Protein AF-A0A849TM06-F1 (afdb_monomer_lite)

Radius of gyration: 18.64 Å; chains: 1; bounding box: 44×52×52 Å

Secondary structure (DSSP, 8-state):
---HHHHHHHHHTT-SPPPP-TT-HHHHHHHHHHHHHHHHHTTT--HHHHHHHH----HHHHHHTTB------SSGGGS----TTS----EEE-S--S-HHHHHHHHHHHHSSEE--TT-SSPEEPPSEEEE-S--SSS---HHHHIIIIIHHHHHH---SS--EEEEE---TTGGGGTSHHHHHHHSGGGSGGGSSS--EETTEEE--SSS-EEEE-GGG-EEEE---TT-SS--HHHHHHH-

Structure (mmCIF, N/CA/C/O backbone):
data_AF-A0A849TM06-F1
#
_entry.id   AF-A0A849TM06-F1
#
loop_
_atom_site.group_PDB
_atom_site.id
_atom_site.type_symbol
_atom_site.label_atom_id
_atom_site.label_alt_id
_atom_site.label_comp_id
_atom_site.label_asym_id
_atom_site.label_entity_id
_atom_site.label_seq_id
_atom_site.pdbx_PDB_ins_code
_atom_site.Cartn_x
_atom_site.Cartn_y
_atom_site.Cartn_z
_atom_site.occupancy
_atom_site.B_iso_or_equiv
_atom_site.auth_seq_id
_atom_site.auth_comp_id
_atom_site.auth_asym_id
_atom_site.auth_atom_id
_atom_site.pdbx_PDB_model_num
ATOM 1 N N . MET A 1 1 ? 2.838 19.051 8.667 1.00 51.47 1 MET A N 1
ATOM 2 C CA . MET A 1 1 ? 1.970 19.601 7.599 1.00 51.47 1 MET A CA 1
ATOM 3 C C . MET A 1 1 ? 2.732 20.696 6.873 1.00 51.47 1 MET A C 1
ATOM 5 O O . MET A 1 1 ? 3.233 21.597 7.539 1.00 51.47 1 MET A O 1
ATOM 9 N N . LEU A 1 2 ? 2.883 20.590 5.550 1.00 59.44 2 LEU A N 1
ATOM 10 C CA . LEU A 1 2 ? 3.509 21.638 4.738 1.00 59.44 2 LEU A CA 1
ATOM 11 C C . LEU A 1 2 ? 2.658 22.919 4.795 1.00 59.44 2 LEU A C 1
ATOM 13 O O . LEU A 1 2 ? 1.433 22.825 4.859 1.00 59.44 2 LEU A O 1
ATOM 17 N N . ASP A 1 3 ? 3.284 24.096 4.746 1.00 66.75 3 ASP A N 1
ATOM 18 C CA . ASP A 1 3 ? 2.556 25.360 4.582 1.00 66.75 3 ASP A CA 1
ATOM 19 C C . ASP A 1 3 ? 1.790 25.315 3.242 1.00 66.75 3 ASP A C 1
ATOM 21 O O . ASP A 1 3 ? 2.430 25.147 2.194 1.00 66.75 3 ASP A O 1
ATOM 25 N N . PRO A 1 4 ? 0.449 25.456 3.229 1.00 64.88 4 PRO A N 1
ATOM 26 C CA . PRO A 1 4 ? -0.346 25.460 2.001 1.00 64.88 4 PRO A CA 1
ATOM 27 C C . PRO A 1 4 ? 0.186 26.428 0.933 1.00 64.88 4 PRO A C 1
ATOM 29 O O . PRO A 1 4 ? 0.152 26.117 -0.259 1.00 64.88 4 PRO A O 1
ATOM 32 N N . ASN A 1 5 ? 0.773 27.554 1.353 1.00 68.62 5 ASN A N 1
ATOM 33 C CA . ASN A 1 5 ? 1.357 28.541 0.445 1.00 68.62 5 ASN A CA 1
ATOM 34 C C . ASN A 1 5 ? 2.597 28.006 -0.291 1.00 68.62 5 ASN A C 1
ATOM 36 O O . ASN A 1 5 ? 2.849 28.363 -1.444 1.00 68.62 5 ASN A O 1
ATOM 40 N N . GLN A 1 6 ? 3.373 27.126 0.348 1.00 75.25 6 GLN A N 1
ATOM 41 C CA . GLN A 1 6 ? 4.573 26.530 -0.236 1.00 75.25 6 GLN A CA 1
ATOM 42 C C . GLN A 1 6 ? 4.215 25.465 -1.282 1.00 75.25 6 GLN A C 1
ATOM 44 O O . GLN A 1 6 ? 4.822 25.432 -2.355 1.00 75.25 6 GLN A O 1
ATOM 49 N N . ALA A 1 7 ? 3.207 24.630 -1.013 1.00 70.12 7 ALA A N 1
ATOM 50 C CA . ALA A 1 7 ? 2.710 23.655 -1.985 1.00 70.12 7 ALA A CA 1
ATOM 51 C C . ALA A 1 7 ? 2.134 24.355 -3.228 1.00 70.12 7 ALA A C 1
ATOM 53 O O . ALA A 1 7 ? 2.493 24.014 -4.359 1.00 70.12 7 ALA A O 1
ATOM 54 N N . GLU A 1 8 ? 1.323 25.399 -3.025 1.00 71.38 8 GLU A N 1
ATOM 55 C CA . GLU A 1 8 ? 0.768 26.206 -4.113 1.00 71.38 8 GLU A CA 1
ATOM 56 C C . GLU A 1 8 ? 1.872 26.875 -4.949 1.00 71.38 8 GLU A C 1
ATOM 58 O O . GLU A 1 8 ? 1.826 26.873 -6.183 1.00 71.38 8 GLU A O 1
ATOM 63 N N . GLN A 1 9 ? 2.915 27.401 -4.302 1.00 80.69 9 GLN A N 1
ATOM 64 C CA . GLN A 1 9 ? 4.053 27.991 -4.999 1.00 80.69 9 GLN A CA 1
ATOM 65 C C . GLN A 1 9 ? 4.797 26.958 -5.861 1.00 80.69 9 GLN A C 1
ATOM 67 O O . GLN A 1 9 ? 5.164 27.263 -6.999 1.00 80.69 9 GLN A O 1
ATOM 72 N N . LEU A 1 10 ? 5.004 25.736 -5.361 1.00 82.44 10 LEU A N 1
ATOM 73 C CA . LEU A 1 10 ? 5.667 24.659 -6.105 1.00 82.44 10 LEU A CA 1
ATOM 74 C C . LEU A 1 10 ? 4.825 24.171 -7.293 1.00 82.44 10 LEU A C 1
ATOM 76 O O . LEU A 1 10 ? 5.386 23.934 -8.369 1.00 82.44 10 LEU A O 1
ATOM 80 N N . LEU A 1 11 ? 3.497 24.102 -7.143 1.00 75.62 11 LEU A N 1
ATOM 81 C CA . LEU A 1 11 ? 2.567 23.828 -8.246 1.00 75.62 11 LEU A CA 1
ATOM 82 C C . LEU A 1 11 ? 2.646 24.914 -9.322 1.00 75.62 11 LEU A C 1
ATOM 84 O O . LEU A 1 11 ? 2.881 24.609 -10.493 1.00 75.62 11 LEU A O 1
ATOM 88 N N . ARG A 1 12 ? 2.541 26.191 -8.928 1.00 77.31 12 ARG A N 1
ATOM 89 C CA . ARG A 1 12 ? 2.630 27.340 -9.848 1.00 77.31 12 ARG A CA 1
ATOM 90 C C . ARG A 1 12 ? 3.981 27.410 -10.568 1.00 77.31 12 ARG A C 1
ATOM 92 O O . ARG A 1 12 ? 4.045 27.848 -11.714 1.00 77.31 12 ARG A O 1
ATOM 99 N N . GLN A 1 13 ? 5.054 26.956 -9.921 1.00 86.81 13 GLN A N 1
ATOM 100 C CA . GLN A 1 13 ? 6.401 26.876 -10.497 1.00 86.81 13 GLN A CA 1
ATOM 101 C C . GLN A 1 13 ? 6.648 25.616 -11.346 1.00 86.81 13 GLN A C 1
ATOM 103 O O . GLN A 1 13 ? 7.760 25.451 -11.844 1.00 86.81 13 GLN A O 1
ATOM 108 N N . ASN A 1 14 ? 5.656 24.735 -11.529 1.00 79.56 14 ASN A N 1
ATOM 109 C CA . ASN A 1 14 ? 5.794 23.449 -12.231 1.00 79.56 14 ASN A CA 1
ATOM 110 C C . ASN A 1 14 ? 6.873 22.530 -11.655 1.00 79.56 14 ASN A C 1
ATOM 112 O O . ASN A 1 14 ? 7.524 21.789 -12.390 1.00 79.56 14 ASN A O 1
ATOM 116 N N . LYS A 1 15 ? 7.074 22.584 -10.338 1.00 85.81 15 LYS A N 1
ATOM 117 C CA . LYS A 1 15 ? 8.041 21.734 -9.636 1.00 85.81 15 LYS A CA 1
ATOM 118 C C . LYS A 1 15 ? 7.435 20.424 -9.132 1.00 85.81 15 LYS A C 1
ATOM 120 O O . LYS A 1 15 ? 8.185 19.565 -8.685 1.00 85.81 15 LYS A O 1
ATOM 125 N N . LEU A 1 16 ? 6.112 20.270 -9.212 1.00 89.00 16 LEU A N 1
ATOM 126 C CA . LEU A 1 16 ? 5.400 19.042 -8.855 1.00 89.00 16 LEU A CA 1
ATOM 127 C C . LEU A 1 16 ? 4.831 18.345 -10.100 1.00 89.00 16 LEU A C 1
ATOM 129 O O . LEU A 1 16 ? 4.549 19.018 -11.101 1.00 89.00 16 LEU A O 1
ATOM 133 N N . PRO A 1 17 ? 4.648 17.012 -10.057 1.00 89.75 17 PRO A N 1
ATOM 134 C CA . PRO A 1 17 ? 4.083 16.267 -11.173 1.00 89.75 17 PRO A CA 1
ATOM 135 C C . PRO A 1 17 ? 2.693 16.767 -11.572 1.00 89.75 17 PRO A C 1
ATOM 137 O O . PRO A 1 17 ? 1.771 16.826 -10.759 1.00 89.75 17 PRO A O 1
ATOM 140 N N . ARG A 1 18 ? 2.532 17.082 -12.858 1.00 90.88 18 ARG A N 1
ATOM 141 C CA . ARG A 1 18 ? 1.221 17.318 -13.473 1.00 90.88 18 ARG A CA 1
ATOM 142 C C . ARG A 1 18 ? 0.575 15.990 -13.875 1.00 90.88 18 ARG A C 1
ATOM 144 O O . ARG A 1 18 ? 1.283 14.990 -14.042 1.00 90.88 18 ARG A O 1
ATOM 151 N N . MET A 1 19 ? -0.740 16.043 -14.094 1.00 92.44 19 MET A N 1
ATOM 152 C CA . MET A 1 19 ? -1.526 14.948 -14.671 1.00 92.44 19 MET A CA 1
ATOM 153 C C . MET A 1 19 ? -0.854 14.384 -15.921 1.00 92.44 19 MET A C 1
ATOM 155 O O . MET A 1 19 ? -0.280 15.130 -16.732 1.00 92.44 19 MET A O 1
ATOM 159 N N . VAL A 1 20 ? -0.930 13.068 -16.082 1.00 89.50 20 VAL A N 1
ATOM 160 C CA . VAL A 1 20 ? -0.347 12.397 -17.236 1.00 89.50 20 VAL A CA 1
ATOM 161 C C . VAL A 1 20 ? -1.109 12.818 -18.490 1.00 89.50 20 VAL A C 1
ATOM 163 O O . VAL A 1 20 ? -2.332 12.745 -18.588 1.00 89.50 20 VAL A O 1
ATOM 166 N N . GLN A 1 21 ? -0.374 13.283 -19.498 1.00 90.00 21 GLN A N 1
ATOM 167 C CA . GLN A 1 21 ? -0.968 13.699 -20.766 1.00 90.00 21 GLN A CA 1
ATOM 168 C C . GLN A 1 21 ? -1.223 12.484 -21.660 1.00 90.00 21 GLN A C 1
ATOM 170 O O . GLN A 1 21 ? -0.529 12.297 -22.658 1.00 90.00 21 GLN A O 1
ATOM 175 N N . TRP A 1 22 ? -2.213 11.662 -21.312 1.00 86.69 22 TRP A N 1
ATOM 176 C CA . TRP A 1 22 ? -2.530 10.409 -22.009 1.00 86.69 22 TRP A CA 1
ATOM 177 C C . TRP A 1 22 ? -2.746 10.562 -23.521 1.00 86.69 22 TRP A C 1
ATOM 179 O O . TRP A 1 22 ? -2.394 9.669 -24.278 1.00 86.69 22 TRP A O 1
ATOM 189 N N . TYR A 1 23 ? -3.229 11.718 -23.986 1.00 84.50 23 TYR A N 1
ATOM 190 C CA . TYR A 1 23 ? -3.418 12.005 -25.415 1.00 84.50 23 TYR A CA 1
ATOM 191 C C . TYR A 1 23 ? -2.197 12.631 -26.108 1.00 84.50 23 TYR A C 1
ATOM 193 O O . TYR A 1 23 ? -2.264 12.979 -27.287 1.00 84.50 23 TYR A O 1
ATOM 201 N N . ASN A 1 24 ? -1.073 12.806 -25.409 1.00 88.06 24 ASN A N 1
ATOM 202 C CA . ASN A 1 24 ? 0.153 13.317 -26.011 1.00 88.06 24 ASN A CA 1
ATOM 203 C C . ASN A 1 24 ? 0.772 12.235 -26.918 1.00 88.06 24 ASN A C 1
ATOM 205 O O . ASN A 1 24 ? 1.182 11.189 -26.408 1.00 88.06 24 ASN A O 1
ATOM 209 N N . PRO A 1 25 ? 0.935 12.479 -28.233 1.00 83.62 25 PRO A N 1
ATOM 210 C CA . PRO A 1 25 ? 1.430 11.461 -29.160 1.00 83.62 25 PRO A CA 1
ATOM 211 C C . PRO A 1 25 ? 2.805 10.902 -28.784 1.00 83.62 25 PRO A C 1
ATOM 213 O O . PRO A 1 25 ? 3.059 9.714 -28.947 1.00 83.62 25 PRO A O 1
ATOM 216 N N . ARG A 1 26 ? 3.701 11.735 -28.234 1.00 83.31 26 ARG A N 1
ATOM 217 C CA . ARG A 1 26 ? 5.036 11.280 -27.809 1.00 83.31 26 ARG A CA 1
ATOM 218 C C . ARG A 1 26 ? 4.957 10.350 -26.605 1.00 83.31 26 ARG A C 1
ATOM 220 O O . ARG A 1 26 ? 5.748 9.413 -26.511 1.00 83.31 26 ARG A O 1
ATOM 227 N N . LEU A 1 27 ? 4.029 10.624 -25.688 1.00 82.81 27 LEU A N 1
ATOM 228 C CA . LEU A 1 27 ? 3.809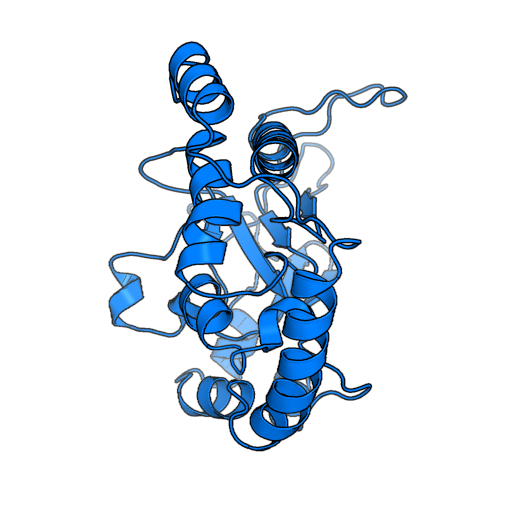 9.779 -24.525 1.00 82.81 27 LEU A CA 1
ATOM 229 C C . LEU A 1 27 ? 3.186 8.449 -24.936 1.00 82.81 27 LEU A C 1
ATOM 231 O O . LEU A 1 27 ? 3.704 7.414 -24.538 1.00 82.81 27 LEU A O 1
ATOM 235 N N . LEU A 1 28 ? 2.160 8.476 -25.789 1.00 82.19 28 LEU A N 1
ATOM 236 C CA . LEU A 1 28 ? 1.532 7.271 -26.333 1.00 82.19 28 LEU A CA 1
ATOM 237 C C . LEU A 1 28 ? 2.550 6.359 -27.016 1.00 82.19 28 LEU A C 1
ATOM 239 O O . LEU A 1 28 ? 2.603 5.172 -26.710 1.00 82.19 28 LEU A O 1
ATOM 243 N N . THR A 1 29 ? 3.416 6.911 -27.871 1.00 76.62 29 THR A N 1
ATOM 244 C CA . THR A 1 29 ? 4.482 6.128 -28.511 1.00 76.62 29 THR A CA 1
ATOM 245 C C . THR A 1 29 ? 5.434 5.524 -27.479 1.00 76.62 29 THR A C 1
ATOM 247 O O . THR A 1 29 ? 5.799 4.356 -27.590 1.00 76.62 29 THR A O 1
ATOM 250 N N . ARG A 1 30 ? 5.831 6.289 -26.453 1.00 81.06 30 ARG A N 1
ATOM 251 C CA . ARG A 1 30 ? 6.727 5.800 -25.396 1.00 81.06 30 ARG A CA 1
ATOM 252 C C . ARG A 1 30 ? 6.085 4.685 -24.571 1.00 81.06 30 ARG A C 1
ATOM 254 O O . ARG A 1 30 ? 6.736 3.669 -24.350 1.00 81.06 30 ARG A O 1
ATOM 261 N N . VAL A 1 31 ? 4.845 4.881 -24.124 1.00 78.81 31 VAL A N 1
ATOM 262 C CA . VAL A 1 31 ? 4.086 3.884 -23.360 1.00 78.81 31 VAL A CA 1
ATOM 263 C C . VAL A 1 31 ? 3.898 2.636 -24.214 1.00 78.81 31 VAL A C 1
ATOM 265 O O . VAL A 1 31 ? 4.274 1.566 -23.766 1.00 78.81 31 VAL A O 1
ATOM 268 N N . GLY A 1 32 ? 3.472 2.768 -25.474 1.00 76.50 32 GLY A N 1
ATOM 269 C CA . GLY A 1 32 ? 3.298 1.635 -26.386 1.00 76.50 32 GLY A CA 1
ATOM 270 C C . GLY A 1 32 ? 4.575 0.815 -26.604 1.00 76.50 32 GLY A C 1
ATOM 271 O O . GLY A 1 32 ? 4.542 -0.408 -26.485 1.00 76.50 32 GLY A O 1
ATOM 272 N N . ILE A 1 33 ? 5.721 1.466 -26.855 1.00 73.94 33 ILE A N 1
ATOM 273 C CA . ILE A 1 33 ? 7.019 0.772 -26.960 1.00 73.94 33 ILE A CA 1
ATOM 274 C C . ILE A 1 33 ? 7.346 0.054 -25.648 1.00 73.94 33 ILE A C 1
ATOM 276 O O . ILE A 1 33 ? 7.779 -1.098 -25.663 1.00 73.94 33 ILE A O 1
ATOM 280 N N . ARG A 1 34 ? 7.137 0.720 -24.509 1.00 72.62 34 ARG A N 1
ATOM 281 C CA . ARG A 1 34 ? 7.461 0.155 -23.203 1.00 72.62 34 ARG A CA 1
ATOM 282 C C . ARG A 1 34 ? 6.558 -1.019 -22.852 1.00 72.62 34 ARG A C 1
ATOM 284 O O . ARG A 1 34 ? 7.089 -2.024 -22.419 1.00 72.62 34 ARG A O 1
ATOM 291 N N . THR A 1 35 ? 5.256 -0.959 -23.113 1.00 71.31 35 THR A N 1
ATOM 292 C CA . THR A 1 35 ? 4.336 -2.087 -22.911 1.00 71.31 35 THR A CA 1
ATOM 293 C C . THR A 1 35 ? 4.797 -3.320 -23.691 1.00 71.31 35 THR A C 1
ATOM 295 O O . THR A 1 35 ? 4.811 -4.417 -23.139 1.00 71.31 35 THR A O 1
ATOM 298 N N . ILE A 1 36 ? 5.262 -3.149 -24.936 1.00 71.25 36 ILE A N 1
ATOM 299 C CA . ILE A 1 36 ? 5.836 -4.250 -25.727 1.00 71.25 36 ILE A CA 1
ATOM 300 C C . ILE A 1 36 ? 7.094 -4.801 -25.043 1.00 71.25 36 ILE A C 1
ATOM 302 O O . ILE A 1 36 ? 7.180 -6.003 -24.800 1.00 71.25 36 ILE A O 1
ATOM 306 N N . VAL A 1 37 ? 8.048 -3.939 -24.682 1.00 67.38 37 VAL A N 1
ATOM 307 C CA . VAL A 1 37 ? 9.295 -4.359 -24.018 1.00 67.38 37 VAL A CA 1
ATOM 308 C C . VAL A 1 37 ? 9.010 -5.050 -22.681 1.00 67.38 37 VAL A C 1
ATOM 310 O O . VAL A 1 37 ? 9.540 -6.128 -22.431 1.00 67.38 37 VAL A O 1
ATOM 313 N N . SER A 1 38 ? 8.144 -4.483 -21.846 1.00 68.50 38 SER A N 1
ATOM 314 C CA . SER A 1 38 ? 7.754 -5.029 -20.546 1.00 68.50 38 SER A CA 1
ATOM 315 C C . SER A 1 38 ? 6.998 -6.347 -20.676 1.00 68.50 38 SER A C 1
ATOM 317 O O . SER A 1 38 ? 7.198 -7.217 -19.840 1.00 68.50 38 SER A O 1
ATOM 319 N N . SER A 1 39 ? 6.192 -6.549 -21.725 1.00 66.50 39 SER A N 1
ATOM 320 C CA . SER A 1 39 ? 5.541 -7.847 -21.966 1.00 66.50 39 SER A CA 1
ATOM 321 C C . SER A 1 39 ? 6.554 -8.965 -22.235 1.00 66.50 39 SER A C 1
ATOM 323 O O . SER A 1 39 ? 6.352 -10.096 -21.802 1.00 66.50 39 SER A O 1
ATOM 325 N N . VAL A 1 40 ? 7.672 -8.638 -22.894 1.00 64.00 40 VAL A N 1
ATOM 326 C CA . VAL A 1 40 ? 8.759 -9.585 -23.167 1.00 64.00 40 VAL A CA 1
ATOM 327 C C . VAL A 1 40 ? 9.629 -9.772 -21.924 1.00 64.00 40 VAL A C 1
ATOM 329 O O . VAL A 1 40 ? 9.849 -10.897 -21.498 1.00 64.00 40 VAL A O 1
ATOM 332 N N . PHE A 1 41 ? 10.095 -8.688 -21.298 1.00 60.34 41 PHE A N 1
ATOM 333 C CA . PHE A 1 41 ? 10.963 -8.758 -20.115 1.00 60.34 41 PHE A CA 1
ATOM 334 C C . PHE A 1 41 ? 10.256 -9.307 -18.872 1.00 60.34 41 PHE A C 1
ATOM 336 O O . PHE A 1 41 ? 10.883 -10.015 -18.088 1.00 60.34 41 PHE A O 1
ATOM 343 N N . GLY A 1 42 ? 8.959 -9.040 -18.712 1.00 60.06 42 GLY A N 1
ATOM 344 C CA . GLY A 1 42 ? 8.150 -9.553 -17.608 1.00 60.06 42 GLY A CA 1
ATOM 345 C C . GLY A 1 42 ? 8.064 -11.080 -17.583 1.00 60.06 42 GLY A C 1
ATOM 346 O O . GLY A 1 42 ? 7.902 -11.645 -16.511 1.00 60.06 42 GLY A O 1
ATOM 347 N N . GLN A 1 43 ? 8.252 -11.753 -18.725 1.00 61.84 43 GLN A N 1
ATOM 348 C CA . GLN A 1 43 ? 8.340 -13.218 -18.781 1.00 61.84 43 GLN A CA 1
ATOM 349 C C . GLN A 1 43 ? 9.692 -13.766 -18.293 1.00 61.84 43 GLN A C 1
ATOM 351 O O . GLN A 1 43 ? 9.771 -14.934 -17.926 1.00 61.84 43 GLN A O 1
ATOM 356 N N . TYR A 1 44 ? 10.756 -12.953 -18.295 1.00 56.22 44 TYR A N 1
ATOM 357 C CA . TYR A 1 44 ? 12.121 -13.392 -17.974 1.00 56.22 44 TYR A CA 1
ATOM 358 C C . TYR A 1 44 ? 12.639 -12.894 -16.617 1.00 56.22 44 TYR A C 1
ATOM 360 O O . TYR A 1 44 ? 13.592 -13.467 -16.093 1.00 56.22 44 TYR A O 1
ATOM 368 N N . ALA A 1 45 ? 12.037 -11.849 -16.046 1.00 66.31 45 ALA A N 1
ATOM 369 C CA . ALA A 1 45 ? 12.443 -11.236 -14.781 1.00 66.31 45 ALA A CA 1
ATOM 370 C C . ALA A 1 45 ? 11.244 -11.090 -13.828 1.00 66.31 45 ALA A C 1
ATOM 372 O O . ALA A 1 45 ? 10.886 -9.985 -13.424 1.00 66.31 45 ALA A O 1
ATOM 373 N N . ASP A 1 46 ? 10.598 -12.214 -13.514 1.00 77.50 46 ASP A N 1
ATOM 374 C CA . ASP A 1 46 ? 9.462 -12.261 -12.593 1.00 77.50 46 ASP A CA 1
ATOM 375 C C . ASP A 1 46 ? 9.940 -12.192 -11.134 1.00 77.50 46 ASP A C 1
ATOM 377 O O . ASP A 1 46 ? 10.535 -13.138 -10.606 1.00 77.50 46 ASP A O 1
ATOM 381 N N . GLN A 1 47 ? 9.675 -11.063 -10.474 1.00 84.38 47 GLN A N 1
ATOM 382 C CA . GLN A 1 47 ? 10.050 -10.867 -9.076 1.00 84.38 47 GLN A CA 1
ATOM 383 C C . GLN A 1 47 ? 9.312 -11.804 -8.120 1.00 84.38 47 GLN A C 1
ATOM 385 O O . GLN A 1 47 ? 9.862 -12.107 -7.069 1.00 84.38 47 GLN A O 1
ATOM 390 N N . ARG A 1 48 ? 8.135 -12.344 -8.455 1.00 89.81 48 ARG A N 1
ATOM 391 C CA . ARG A 1 48 ? 7.356 -13.193 -7.531 1.00 89.81 48 ARG A CA 1
ATOM 392 C C . ARG A 1 48 ? 8.103 -14.463 -7.138 1.00 89.81 48 ARG A C 1
ATOM 394 O O . ARG A 1 48 ? 8.066 -14.864 -5.975 1.00 89.81 48 ARG A O 1
ATOM 401 N N . LEU A 1 49 ? 8.837 -15.066 -8.078 1.00 86.88 49 LEU A N 1
ATOM 402 C CA . LEU A 1 49 ? 9.687 -16.229 -7.798 1.00 86.88 49 LEU A CA 1
ATOM 403 C C . LEU A 1 49 ? 10.853 -15.866 -6.871 1.00 86.88 49 LEU A C 1
ATOM 405 O O . LEU A 1 49 ? 11.177 -16.623 -5.959 1.00 86.88 49 LEU A O 1
ATOM 409 N N . ILE A 1 50 ? 11.462 -14.695 -7.075 1.00 89.12 50 ILE A N 1
ATOM 410 C CA . ILE A 1 50 ? 12.551 -14.194 -6.228 1.00 89.12 50 ILE A CA 1
ATOM 411 C C . ILE A 1 50 ? 12.021 -13.873 -4.827 1.00 89.12 50 ILE A C 1
ATOM 413 O O . ILE A 1 50 ? 12.635 -14.266 -3.838 1.00 89.12 50 ILE A O 1
ATOM 417 N N . GLN A 1 51 ? 10.865 -13.217 -4.725 1.00 92.25 51 GLN A N 1
ATOM 418 C CA . GLN A 1 51 ? 10.186 -12.930 -3.463 1.00 92.25 51 GLN A CA 1
ATOM 419 C C . GLN A 1 51 ? 9.904 -14.220 -2.688 1.00 92.25 51 GLN A C 1
ATOM 421 O O . GLN A 1 51 ? 10.270 -14.316 -1.522 1.00 92.25 51 GLN A O 1
ATOM 426 N N . ALA A 1 52 ? 9.327 -15.231 -3.344 1.00 91.25 52 ALA A N 1
ATOM 427 C CA . ALA A 1 52 ? 9.043 -16.520 -2.721 1.00 91.25 52 ALA A CA 1
ATOM 428 C C . ALA A 1 52 ? 10.313 -17.261 -2.272 1.00 91.25 52 ALA A C 1
ATOM 430 O O . ALA A 1 52 ? 10.302 -17.897 -1.225 1.00 91.25 52 ALA A O 1
ATOM 431 N N . ALA A 1 53 ? 11.408 -17.166 -3.033 1.00 90.00 53 ALA A N 1
ATOM 432 C CA . ALA A 1 53 ? 12.673 -17.824 -2.704 1.00 90.00 53 ALA A CA 1
ATOM 433 C C . ALA A 1 53 ? 13.502 -17.094 -1.630 1.00 90.00 53 ALA A C 1
ATOM 435 O O . ALA A 1 53 ? 14.336 -17.714 -0.974 1.00 90.00 53 ALA A O 1
ATOM 436 N N . THR A 1 54 ? 13.326 -15.777 -1.485 1.00 91.31 54 THR A N 1
ATOM 437 C CA . THR A 1 54 ? 14.095 -14.943 -0.539 1.00 91.31 54 THR A CA 1
ATOM 438 C C . THR A 1 54 ? 13.365 -14.679 0.771 1.00 91.31 54 THR A C 1
ATOM 440 O O . THR A 1 54 ? 13.992 -14.247 1.735 1.00 91.31 54 THR A O 1
ATOM 443 N N . ASP A 1 55 ? 12.064 -14.946 0.822 1.00 92.50 55 ASP A N 1
ATOM 444 C CA . ASP A 1 55 ? 11.263 -14.884 2.035 1.00 92.50 55 ASP A CA 1
ATOM 445 C C . ASP A 1 55 ? 11.552 -16.110 2.927 1.00 92.50 55 ASP A C 1
ATOM 447 O O . ASP A 1 55 ? 11.241 -17.233 2.531 1.00 92.50 55 ASP A O 1
ATOM 451 N N . PRO A 1 56 ? 12.159 -15.932 4.116 1.00 89.38 56 PRO A N 1
ATOM 452 C CA . PRO A 1 56 ? 12.630 -17.043 4.940 1.00 89.38 56 PRO A CA 1
ATOM 453 C C . PRO A 1 56 ? 11.524 -17.733 5.755 1.00 89.38 56 PRO A C 1
ATOM 455 O O . PRO A 1 56 ? 11.839 -18.637 6.528 1.00 89.38 56 PRO A O 1
ATOM 458 N N . ALA A 1 57 ? 10.271 -17.280 5.665 1.00 91.44 57 ALA A N 1
ATOM 459 C CA . ALA A 1 57 ? 9.181 -17.834 6.459 1.00 91.44 57 ALA A CA 1
ATOM 460 C C . ALA A 1 57 ? 8.783 -19.247 6.024 1.00 91.44 57 ALA A C 1
ATOM 462 O O . ALA A 1 57 ? 8.686 -19.546 4.835 1.00 91.44 57 ALA A O 1
ATOM 463 N N . ASP A 1 58 ? 8.502 -20.084 7.020 1.00 93.25 58 ASP A N 1
ATOM 464 C CA . ASP A 1 58 ? 7.848 -21.374 6.834 1.00 93.25 58 ASP A CA 1
ATOM 465 C C . ASP A 1 58 ? 6.318 -21.223 6.760 1.00 93.25 58 ASP A C 1
ATOM 467 O O . ASP A 1 58 ? 5.767 -20.156 7.035 1.00 93.25 58 ASP A O 1
ATOM 471 N N . ASP A 1 59 ? 5.621 -22.303 6.404 1.00 91.38 59 ASP A N 1
ATOM 472 C CA . ASP A 1 59 ? 4.165 -22.302 6.205 1.00 91.38 59 ASP A CA 1
ATOM 473 C C . ASP A 1 59 ? 3.405 -21.785 7.433 1.00 91.38 59 ASP A C 1
ATOM 475 O O . ASP A 1 59 ? 2.438 -21.031 7.312 1.00 91.38 59 ASP A O 1
ATOM 479 N N . LYS A 1 60 ? 3.870 -22.134 8.640 1.00 93.12 60 LYS A N 1
ATOM 480 C CA . LYS A 1 60 ? 3.251 -21.663 9.881 1.00 93.12 60 LYS A CA 1
ATOM 481 C C . LYS A 1 60 ? 3.389 -20.146 10.009 1.00 93.12 60 LYS A C 1
ATOM 483 O O . LYS A 1 60 ? 2.399 -19.464 10.270 1.00 93.12 60 LYS A O 1
ATOM 488 N N . ALA A 1 61 ? 4.595 -19.622 9.803 1.00 93.75 61 ALA A N 1
ATOM 489 C CA . ALA A 1 61 ? 4.850 -18.193 9.846 1.00 93.75 61 ALA A CA 1
ATOM 490 C C . ALA A 1 61 ? 4.075 -17.439 8.754 1.00 93.75 61 ALA A C 1
ATOM 492 O O . ALA A 1 61 ? 3.612 -16.334 9.017 1.00 93.75 61 ALA A O 1
ATOM 493 N N . LEU A 1 62 ? 3.885 -18.016 7.560 1.00 93.75 62 LEU A N 1
ATOM 494 C CA . LEU A 1 62 ? 3.084 -17.400 6.493 1.00 93.75 62 LEU A CA 1
ATOM 495 C C . LEU A 1 62 ? 1.605 -17.261 6.882 1.00 93.75 62 LEU A C 1
ATOM 497 O O . LEU A 1 62 ? 1.027 -16.196 6.662 1.00 93.75 62 LEU A O 1
ATOM 501 N N . VAL A 1 63 ? 1.016 -18.292 7.496 1.00 91.75 63 VAL A N 1
ATOM 502 C CA . VAL A 1 63 ? -0.388 -18.282 7.948 1.00 91.75 63 VAL A CA 1
ATOM 503 C C . VAL A 1 63 ? -0.623 -17.277 9.080 1.00 91.75 63 VAL A C 1
ATOM 505 O O . VAL A 1 63 ? -1.684 -16.656 9.143 1.00 91.75 63 VAL A O 1
ATOM 508 N N . GLU A 1 64 ? 0.350 -17.115 9.978 1.00 94.12 64 GLU A N 1
ATOM 509 C CA . GLU A 1 64 ? 0.253 -16.221 11.142 1.00 94.12 64 GLU A CA 1
ATOM 510 C C . GLU A 1 64 ? 0.673 -14.769 10.827 1.00 94.12 64 GLU A C 1
ATOM 512 O O . GLU A 1 64 ? 0.349 -13.862 11.591 1.00 94.12 64 GLU A O 1
ATOM 517 N N . ARG A 1 65 ? 1.352 -14.521 9.695 1.00 94.06 65 ARG A N 1
ATOM 518 C CA . ARG A 1 65 ? 2.014 -13.241 9.368 1.00 94.06 65 ARG A CA 1
ATOM 519 C C . ARG A 1 65 ? 1.108 -12.011 9.440 1.00 94.06 65 ARG A C 1
ATOM 521 O O . ARG A 1 65 ? 1.556 -10.957 9.877 1.00 94.06 65 ARG A O 1
ATOM 528 N N . TYR A 1 66 ? -0.128 -12.131 8.966 1.00 96.81 66 TYR A N 1
ATOM 529 C CA . TYR A 1 66 ? -1.108 -11.039 8.927 1.00 96.81 66 TYR A CA 1
ATOM 530 C C . TYR A 1 66 ? -2.414 -11.468 9.594 1.00 96.81 66 TYR A C 1
ATOM 532 O O . TYR A 1 66 ? -3.507 -11.340 9.031 1.00 96.81 66 TYR A O 1
ATOM 540 N N . ASP A 1 67 ? -2.282 -12.045 10.788 1.00 96.88 67 ASP A N 1
ATOM 541 C CA . ASP A 1 67 ? -3.411 -12.474 11.598 1.00 96.88 67 ASP A CA 1
ATOM 542 C C . ASP A 1 67 ? -3.873 -11.376 12.557 1.00 96.88 67 ASP A C 1
ATOM 544 O O . ASP A 1 67 ? -3.338 -11.201 13.646 1.00 96.88 67 ASP A O 1
ATOM 548 N N . TYR A 1 68 ? -4.918 -10.658 12.152 1.00 96.88 68 TYR A N 1
ATOM 549 C CA . TYR A 1 68 ? -5.526 -9.566 12.909 1.00 96.88 68 TYR A CA 1
ATOM 550 C C . TYR A 1 68 ? -6.847 -9.964 13.574 1.00 96.88 68 TYR A C 1
ATOM 552 O O . TYR A 1 68 ? -7.668 -9.106 13.900 1.00 96.88 68 TYR A O 1
ATOM 560 N N . ARG A 1 69 ? -7.105 -11.265 13.762 1.00 96.12 69 ARG A N 1
ATOM 561 C CA . ARG A 1 69 ? -8.330 -11.733 14.437 1.00 96.12 69 ARG A CA 1
ATOM 562 C C . ARG A 1 69 ? -8.442 -11.252 15.875 1.00 96.12 69 ARG A C 1
ATOM 564 O O . ARG A 1 69 ? -9.559 -11.089 16.361 1.00 96.12 69 ARG A O 1
ATOM 571 N N . ASP A 1 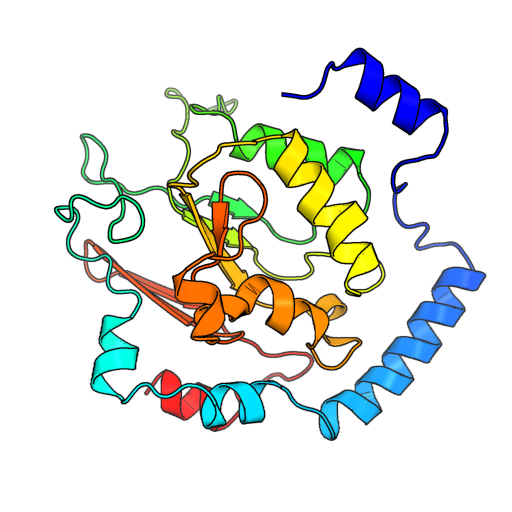70 ? -7.306 -11.114 16.550 1.00 94.69 70 ASP A N 1
ATOM 572 C CA . ASP A 1 70 ? -7.229 -10.638 17.922 1.00 94.69 70 ASP A CA 1
ATOM 573 C C . ASP A 1 70 ? -7.083 -9.105 17.928 1.00 94.69 70 ASP A C 1
ATOM 575 O O . ASP A 1 70 ? -6.069 -8.589 17.457 1.00 94.69 70 ASP A O 1
ATOM 579 N N . PRO A 1 71 ? -8.071 -8.351 18.442 1.00 92.81 71 PRO A N 1
ATOM 580 C CA . PRO A 1 71 ? -7.994 -6.898 18.520 1.00 92.81 71 PRO A CA 1
ATOM 581 C C . PRO A 1 71 ? -7.254 -6.396 19.775 1.00 92.81 71 PRO A C 1
ATOM 583 O O . PRO A 1 71 ? -7.220 -5.189 20.010 1.00 92.81 71 PRO A O 1
ATOM 586 N N . THR A 1 72 ? -6.720 -7.284 20.620 1.00 94.19 72 THR A N 1
ATOM 587 C CA . THR A 1 72 ? -6.107 -6.934 21.913 1.00 94.19 72 THR A CA 1
ATOM 588 C C . THR A 1 72 ? -4.609 -6.588 21.922 1.00 94.19 72 THR A C 1
ATOM 590 O O . THR A 1 72 ? -4.204 -5.962 22.907 1.00 94.19 72 THR A O 1
ATOM 593 N N . PRO A 1 73 ? -3.773 -6.916 20.907 1.00 96.00 73 PRO A N 1
ATOM 594 C CA . PRO A 1 73 ? -2.370 -6.506 20.894 1.00 96.00 73 PRO A CA 1
ATOM 595 C C . PRO A 1 73 ? -2.173 -5.006 21.154 1.00 96.00 73 PRO A C 1
ATOM 597 O O . PRO A 1 73 ? -2.904 -4.160 20.637 1.00 96.00 73 PRO A O 1
ATOM 600 N N . GLU A 1 74 ? -1.162 -4.655 21.954 1.00 93.19 74 GLU A N 1
ATOM 601 C CA . GLU A 1 74 ? -0.902 -3.251 22.309 1.00 93.19 74 GLU A CA 1
ATOM 602 C C . GLU A 1 74 ? -0.521 -2.413 21.080 1.00 93.19 74 GLU A C 1
ATOM 604 O O . GLU A 1 74 ? -0.946 -1.266 20.935 1.00 93.19 74 GLU A O 1
ATOM 609 N N . SER A 1 75 ? 0.255 -3.010 20.175 1.00 93.81 75 SER A N 1
ATOM 610 C CA . SER A 1 75 ? 0.720 -2.398 18.934 1.00 93.81 75 SER A CA 1
ATOM 611 C C . SER A 1 75 ? -0.428 -2.250 17.922 1.00 93.81 75 SER A C 1
ATOM 613 O O . SER A 1 75 ? -1.018 -3.255 17.524 1.00 93.81 75 SER A O 1
ATOM 615 N N . PRO A 1 76 ? -0.734 -1.029 17.435 1.00 94.00 76 PRO A N 1
ATOM 616 C CA . PRO A 1 76 ? -1.753 -0.814 16.398 1.00 94.00 76 PRO A CA 1
ATOM 617 C C . PRO A 1 76 ? -1.450 -1.505 15.058 1.00 94.00 76 PRO A C 1
ATOM 619 O O . PRO A 1 76 ? -2.356 -1.768 14.264 1.00 94.00 76 PRO A O 1
ATOM 622 N N . LEU A 1 77 ? -0.177 -1.814 14.799 1.00 95.19 77 LEU A N 1
ATOM 623 C CA . LEU A 1 77 ? 0.259 -2.514 13.589 1.00 95.19 77 LEU A CA 1
ATOM 624 C C . LEU A 1 77 ? -0.008 -4.026 13.648 1.00 95.19 77 LEU A C 1
ATOM 626 O O . LEU A 1 77 ? 0.006 -4.676 12.608 1.00 95.19 77 LEU A O 1
ATOM 630 N N . ASP A 1 78 ? -0.320 -4.560 14.831 1.00 95.25 78 ASP A N 1
ATOM 631 C CA . ASP A 1 78 ? -0.566 -5.989 15.063 1.00 95.25 78 ASP A CA 1
ATOM 632 C C . ASP A 1 78 ? -2.052 -6.298 15.309 1.00 95.25 78 ASP A C 1
ATOM 634 O O . ASP A 1 78 ? -2.411 -7.412 15.682 1.00 95.25 78 ASP A O 1
ATOM 638 N N . ARG A 1 79 ? -2.945 -5.321 15.099 1.00 95.25 79 ARG A N 1
ATOM 639 C CA . ARG A 1 79 ? -4.395 -5.486 15.271 1.00 95.25 79 ARG A CA 1
ATOM 640 C C . ARG A 1 79 ? -5.210 -4.643 14.300 1.00 95.25 79 ARG A C 1
ATOM 642 O O . ARG A 1 79 ? -4.689 -3.710 13.692 1.00 95.25 79 ARG A O 1
ATOM 649 N N . VAL A 1 80 ? -6.507 -4.936 14.227 1.00 95.56 80 VAL A N 1
ATOM 650 C CA . VAL A 1 80 ? -7.517 -4.010 13.695 1.00 95.56 80 VAL A CA 1
ATOM 651 C C . VAL A 1 80 ? -8.375 -3.445 14.826 1.00 95.56 80 VAL A C 1
ATOM 653 O O . VAL A 1 80 ? -8.783 -4.167 15.739 1.00 95.56 80 VAL A O 1
ATOM 656 N N . ALA A 1 81 ? -8.639 -2.143 14.792 1.00 93.06 81 ALA A N 1
ATOM 657 C CA . ALA A 1 81 ? -9.502 -1.466 15.745 1.00 93.06 81 ALA A CA 1
ATOM 658 C C . ALA A 1 81 ? -10.977 -1.767 15.447 1.00 93.06 81 ALA A C 1
ATOM 660 O O . ALA A 1 81 ? -11.445 -1.622 14.317 1.00 93.06 81 ALA A O 1
ATOM 661 N N . LEU A 1 82 ? -11.705 -2.161 16.492 1.00 94.00 82 LEU A N 1
ATOM 662 C CA . LEU A 1 82 ? -13.150 -2.353 16.452 1.00 94.00 82 LEU A CA 1
ATOM 663 C C . LEU A 1 82 ? -13.845 -1.138 17.064 1.00 94.00 82 LEU A C 1
ATOM 665 O O . LEU A 1 82 ? -13.412 -0.633 18.103 1.00 94.00 82 LEU A O 1
ATOM 669 N N . ASP A 1 83 ? -14.926 -0.686 16.440 1.00 91.81 83 ASP A N 1
ATOM 670 C CA . ASP A 1 83 ? -15.787 0.345 17.008 1.00 91.81 83 ASP A CA 1
ATOM 671 C C . ASP A 1 83 ? -16.744 -0.215 18.077 1.00 91.81 83 ASP A C 1
ATOM 673 O O . ASP A 1 83 ? -16.741 -1.401 18.414 1.00 91.81 83 ASP A O 1
ATOM 677 N N . GLU A 1 84 ? -17.594 0.660 18.617 1.00 91.75 84 GLU A N 1
ATOM 678 C CA . GLU A 1 84 ? -18.611 0.332 19.626 1.00 91.75 84 GLU A CA 1
ATOM 679 C C . GLU A 1 84 ? -19.600 -0.769 19.197 1.00 91.75 84 GLU A C 1
ATOM 681 O O . GLU A 1 84 ? -20.222 -1.406 20.047 1.00 91.75 84 GLU A O 1
ATOM 686 N N . THR A 1 85 ? -19.740 -1.008 17.891 1.00 92.19 85 THR A N 1
ATOM 687 C CA . THR A 1 85 ? -20.598 -2.050 17.312 1.00 92.19 85 THR A CA 1
ATOM 688 C C . THR A 1 85 ? -19.841 -3.340 16.996 1.00 92.19 85 THR A C 1
ATOM 690 O O . THR A 1 85 ? -20.462 -4.348 16.656 1.00 92.19 85 THR A O 1
ATOM 693 N N . GLY A 1 86 ? -18.512 -3.331 17.130 1.00 92.25 86 GLY A N 1
ATOM 694 C CA . GLY A 1 86 ? -17.635 -4.410 16.689 1.00 92.25 86 GLY A CA 1
ATOM 695 C C . GLY A 1 86 ? -17.256 -4.328 15.207 1.00 92.25 86 GLY A C 1
ATOM 696 O O . GLY A 1 86 ? -16.695 -5.284 14.681 1.00 92.25 86 GLY A O 1
ATOM 697 N N . ALA A 1 87 ? -17.550 -3.232 14.505 1.00 92.25 87 ALA A N 1
ATOM 698 C CA . ALA A 1 87 ? -17.131 -3.069 13.116 1.00 92.25 87 ALA A CA 1
ATOM 699 C C . ALA A 1 87 ? -15.666 -2.618 13.038 1.00 92.25 87 ALA A C 1
ATOM 701 O O . ALA A 1 87 ? -15.218 -1.807 13.846 1.00 92.25 87 ALA A O 1
ATOM 702 N N . TYR A 1 88 ? -14.933 -3.117 12.043 1.00 93.88 88 TYR A N 1
ATOM 703 C CA . TYR A 1 88 ? -13.630 -2.582 11.647 1.00 93.88 88 TYR A CA 1
ATOM 704 C C . TYR A 1 88 ? -13.751 -1.871 10.299 1.00 93.88 88 TYR A C 1
ATOM 706 O O . TYR A 1 88 ? -14.614 -2.200 9.482 1.00 93.88 88 TYR A O 1
ATOM 714 N N . TYR A 1 89 ? -12.860 -0.912 10.062 1.00 94.69 89 TYR A N 1
ATOM 715 C CA . TYR A 1 89 ? -12.851 -0.089 8.857 1.00 94.69 89 TYR A CA 1
ATOM 716 C C . TYR A 1 89 ? -11.569 -0.342 8.077 1.00 94.69 89 TYR A C 1
ATOM 718 O O . TYR A 1 89 ? -10.498 -0.509 8.658 1.00 94.69 89 TYR A O 1
ATOM 726 N N . ILE A 1 90 ? -11.695 -0.378 6.756 1.00 96.44 90 ILE A N 1
ATOM 727 C CA . ILE A 1 90 ? -10.579 -0.507 5.825 1.00 96.44 90 ILE A CA 1
ATOM 728 C C . ILE A 1 90 ? -10.737 0.598 4.800 1.00 96.44 90 ILE A C 1
ATOM 730 O O . ILE A 1 90 ? -11.780 0.701 4.152 1.00 96.44 90 ILE A O 1
ATOM 734 N N . ASP A 1 91 ? -9.688 1.391 4.641 1.00 97.69 91 ASP A N 1
ATOM 735 C CA . AS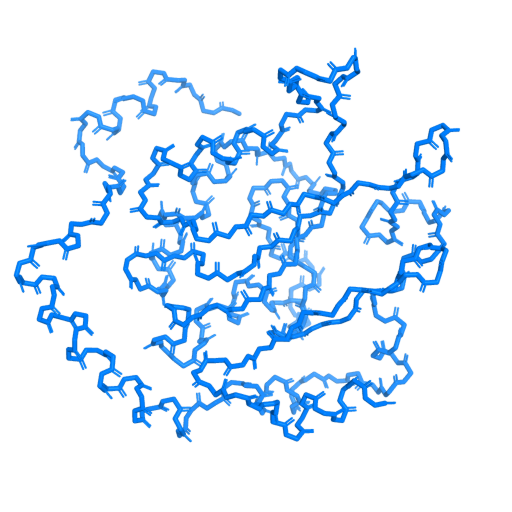P A 1 91 ? -9.606 2.346 3.556 1.00 97.69 91 ASP A CA 1
ATOM 736 C C . ASP A 1 91 ? -9.119 1.630 2.298 1.00 97.69 91 ASP A C 1
ATOM 738 O O . ASP A 1 91 ? -8.193 0.817 2.339 1.00 97.69 91 ASP A O 1
ATOM 742 N N . TYR A 1 92 ? -9.734 1.945 1.162 1.00 97.69 92 TYR A N 1
ATOM 743 C CA . TYR A 1 92 ? -9.372 1.370 -0.126 1.00 97.69 92 TYR A CA 1
ATOM 744 C C . TYR A 1 92 ? -9.244 2.463 -1.179 1.00 97.69 92 TYR A C 1
ATOM 746 O O . TYR A 1 92 ? -10.157 3.271 -1.359 1.00 97.69 92 TYR A O 1
ATOM 754 N N . ILE A 1 93 ? -8.135 2.451 -1.915 1.00 97.62 93 ILE A N 1
ATOM 755 C CA . ILE A 1 93 ? -7.931 3.294 -3.097 1.00 97.62 93 ILE A CA 1
ATOM 756 C C . ILE A 1 93 ? -7.286 2.486 -4.216 1.00 97.62 93 ILE A C 1
ATOM 758 O O . ILE A 1 93 ? -6.592 1.513 -3.956 1.00 97.62 93 ILE A O 1
ATOM 762 N N . ALA A 1 94 ? -7.454 2.914 -5.457 1.00 96.62 94 ALA A N 1
ATOM 763 C CA . ALA A 1 94 ? -6.749 2.374 -6.615 1.00 96.62 94 ALA A CA 1
ATOM 764 C C . ALA A 1 94 ? -6.505 3.510 -7.614 1.00 96.62 94 ALA A C 1
ATOM 766 O O . ALA A 1 94 ? -7.057 4.602 -7.437 1.00 96.62 94 ALA A O 1
ATOM 767 N N . ASP A 1 95 ? -5.685 3.256 -8.633 1.00 95.31 95 ASP A N 1
ATOM 768 C CA . ASP A 1 95 ? -5.489 4.174 -9.760 1.00 95.31 95 ASP A CA 1
ATOM 769 C C . ASP A 1 95 ? -5.035 5.575 -9.321 1.00 95.31 95 ASP A C 1
ATOM 771 O O . ASP A 1 95 ? -5.623 6.608 -9.658 1.00 95.31 95 ASP A O 1
ATOM 775 N N . THR A 1 96 ? -3.967 5.608 -8.526 1.00 94.25 96 THR A N 1
ATOM 776 C CA . THR A 1 96 ? -3.396 6.846 -7.992 1.00 94.25 96 THR A CA 1
ATOM 777 C C . THR A 1 96 ? -2.073 7.192 -8.679 1.00 94.25 96 THR A C 1
ATOM 779 O O . THR A 1 96 ? -1.595 6.496 -9.569 1.00 94.25 96 THR A O 1
ATOM 782 N N . GLY A 1 97 ? -1.471 8.327 -8.330 1.00 93.94 97 GLY A N 1
ATOM 783 C CA . GLY A 1 97 ? -0.188 8.723 -8.907 1.00 93.94 97 GLY A CA 1
ATOM 784 C C . GLY A 1 97 ? -0.260 9.261 -10.341 1.00 93.94 97 GLY A C 1
ATOM 785 O O . GLY A 1 97 ? 0.780 9.377 -10.986 1.00 93.94 97 GLY A O 1
ATOM 786 N N . ASP A 1 98 ? -1.437 9.641 -10.852 1.00 93.94 98 ASP A N 1
ATOM 787 C CA . ASP A 1 98 ? -1.558 10.319 -12.158 1.00 93.94 98 ASP A CA 1
ATOM 788 C C . ASP A 1 98 ? -1.044 11.767 -12.131 1.00 93.94 98 ASP A C 1
ATOM 790 O O . ASP A 1 98 ? -0.436 12.252 -13.086 1.00 93.94 98 ASP A O 1
ATOM 794 N N . GLY A 1 99 ? -1.181 12.452 -11.001 1.00 92.69 99 GLY A N 1
ATOM 795 C CA . GLY A 1 99 ? -0.672 13.803 -10.801 1.00 92.69 99 GLY A CA 1
ATOM 796 C C . GLY A 1 99 ? -0.641 14.163 -9.324 1.00 92.69 99 GLY A C 1
ATOM 797 O O . GLY A 1 99 ? -1.268 13.504 -8.502 1.00 92.69 99 GLY A O 1
ATOM 798 N N . PHE A 1 100 ? 0.097 15.216 -8.974 1.00 93.44 100 PHE A N 1
ATOM 799 C CA . PHE A 1 100 ? 0.256 15.603 -7.574 1.00 93.44 100 PHE A CA 1
ATOM 800 C C . PHE A 1 100 ? -1.085 15.953 -6.907 1.00 93.44 100 PHE A C 1
ATOM 802 O O . PHE A 1 100 ? -1.364 15.470 -5.817 1.00 93.44 100 PHE A O 1
ATOM 809 N N . GLU A 1 101 ? -1.915 16.778 -7.553 1.00 92.50 101 GLU A N 1
ATOM 810 C CA . GLU A 1 101 ? -3.140 17.326 -6.946 1.00 92.50 101 GLU A CA 1
ATOM 811 C C . GLU A 1 101 ? -4.187 16.249 -6.637 1.00 92.50 101 GLU A C 1
ATOM 813 O O . GLU A 1 101 ? -4.764 16.249 -5.549 1.00 92.50 101 GLU A O 1
ATOM 818 N N . SER A 1 102 ? -4.417 15.313 -7.564 1.00 94.44 102 SER A N 1
ATOM 819 C CA . SER A 1 102 ? -5.357 14.205 -7.371 1.00 94.44 102 SER A CA 1
ATOM 820 C C . SER A 1 102 ? -4.867 13.243 -6.291 1.00 94.44 102 SER A C 1
ATOM 822 O O . SER A 1 102 ? -5.617 12.975 -5.351 1.00 94.44 102 SER A O 1
ATOM 824 N N . THR A 1 103 ? -3.601 12.807 -6.355 1.00 96.44 103 THR A N 1
ATOM 825 C CA . THR A 1 103 ? -3.009 11.937 -5.327 1.00 96.44 103 THR A CA 1
ATOM 826 C C . THR A 1 103 ? -3.049 12.600 -3.951 1.00 96.44 103 THR A C 1
ATOM 828 O O . THR A 1 103 ? -3.464 11.974 -2.976 1.00 96.44 103 THR A O 1
ATOM 831 N N . TYR A 1 104 ? -2.640 13.870 -3.855 1.00 95.56 104 TYR A N 1
ATOM 832 C CA . TYR A 1 104 ? -2.623 14.605 -2.591 1.00 95.56 104 TYR A CA 1
ATOM 833 C C . TYR A 1 104 ? -4.028 14.737 -2.008 1.00 95.56 104 TYR A C 1
ATOM 835 O O . TYR A 1 104 ? -4.215 14.525 -0.816 1.00 95.56 104 TYR A O 1
ATOM 843 N N . THR A 1 105 ? -5.024 15.030 -2.846 1.00 94.88 105 THR A N 1
ATOM 844 C CA . THR A 1 105 ? -6.417 15.160 -2.406 1.00 94.88 105 THR A CA 1
ATOM 845 C C . THR A 1 105 ? -6.927 13.848 -1.815 1.00 94.88 105 THR A C 1
ATOM 847 O O . THR A 1 105 ? -7.485 13.855 -0.720 1.00 94.88 105 THR A O 1
ATOM 850 N N . THR A 1 106 ? -6.695 12.710 -2.480 1.00 95.94 106 THR A N 1
ATOM 851 C CA . THR A 1 106 ? -7.084 11.402 -1.929 1.00 95.94 106 THR A CA 1
ATOM 852 C C . THR A 1 106 ? -6.320 11.074 -0.649 1.00 95.94 106 THR A C 1
ATOM 854 O O . THR A 1 106 ? -6.932 10.660 0.330 1.00 95.94 106 THR A O 1
ATOM 857 N N . ALA A 1 107 ? -5.009 11.333 -0.609 1.00 96.62 107 ALA A N 1
ATOM 858 C CA . ALA A 1 107 ? -4.192 11.096 0.578 1.00 96.62 107 ALA A CA 1
ATOM 859 C C . ALA A 1 107 ? -4.640 11.957 1.770 1.00 96.62 107 ALA A C 1
ATOM 861 O O . ALA A 1 107 ? -4.665 11.483 2.900 1.00 96.62 107 ALA A O 1
ATOM 862 N N . TYR A 1 108 ? -5.043 13.205 1.523 1.00 95.50 108 TYR A N 1
ATOM 863 C CA . TYR A 1 108 ? -5.557 14.114 2.546 1.00 95.50 108 TYR A CA 1
ATOM 864 C C . TYR A 1 108 ? -6.889 13.633 3.134 1.00 95.50 108 TYR A C 1
ATOM 866 O O . TYR A 1 108 ? -7.087 13.677 4.348 1.00 95.50 108 TYR A O 1
ATOM 874 N N . LEU A 1 109 ? -7.795 13.126 2.292 1.00 95.62 109 LEU A N 1
ATOM 875 C CA . LEU A 1 109 ? -9.054 12.548 2.766 1.00 95.62 109 LEU A CA 1
ATOM 876 C C . LEU A 1 109 ? -8.803 11.306 3.632 1.00 95.62 109 LEU A C 1
ATOM 878 O O . LEU A 1 109 ? -9.370 11.217 4.715 1.00 95.62 109 LEU A O 1
ATOM 882 N N . LEU A 1 110 ? -7.898 10.419 3.205 1.00 96.19 110 LEU A N 1
ATOM 883 C CA . LEU A 1 110 ? -7.476 9.239 3.975 1.00 96.19 110 LEU A CA 1
ATOM 884 C C . LEU A 1 110 ? -6.793 9.601 5.303 1.00 96.19 110 LEU A C 1
ATOM 886 O O . LEU A 1 110 ? -6.909 8.890 6.299 1.00 96.19 110 LEU A O 1
ATOM 890 N N . ALA A 1 111 ? -6.056 10.711 5.335 1.00 95.00 111 ALA A N 1
ATOM 891 C CA . ALA A 1 111 ? -5.370 11.184 6.532 1.00 95.00 111 ALA A CA 1
ATOM 892 C C . ALA A 1 111 ? -6.333 11.686 7.619 1.00 95.00 111 ALA A C 1
ATOM 894 O O . ALA A 1 111 ? -5.983 11.694 8.798 1.00 95.00 111 ALA A O 1
ATOM 895 N N . THR A 1 112 ? -7.532 12.126 7.230 1.00 94.19 112 THR A N 1
ATOM 896 C CA . THR A 1 112 ? -8.480 12.782 8.135 1.00 94.19 112 THR A CA 1
ATOM 897 C C . THR A 1 112 ? -9.056 11.779 9.134 1.00 94.19 112 THR A C 1
ATOM 899 O O . THR A 1 112 ? -9.545 10.732 8.733 1.00 94.19 112 THR A O 1
ATOM 902 N N . ASP A 1 113 ? -9.067 12.115 10.429 1.00 93.62 113 ASP A N 1
ATOM 903 C CA . ASP A 1 113 ? -9.557 11.219 11.497 1.00 93.62 113 ASP A CA 1
ATOM 904 C C . ASP A 1 113 ? -11.026 10.802 11.333 1.00 93.62 113 ASP A C 1
ATOM 906 O O . ASP A 1 113 ? -11.434 9.732 11.786 1.00 93.62 113 ASP A O 1
ATOM 910 N N . GLN A 1 114 ? -11.832 11.669 10.714 1.00 94.50 114 GLN A N 1
ATOM 911 C CA . GLN A 1 114 ? -13.239 11.430 10.423 1.00 94.50 114 GLN A CA 1
ATOM 912 C C . GLN A 1 114 ? -13.650 12.056 9.088 1.00 94.50 114 GLN A C 1
ATOM 914 O O . GLN A 1 114 ? -13.553 13.272 8.901 1.00 94.50 114 GLN A O 1
ATOM 919 N N . LEU A 1 115 ? -14.196 11.245 8.185 1.00 94.31 115 LEU A N 1
ATOM 920 C CA . LEU A 1 115 ? -14.681 11.676 6.882 1.00 94.31 115 LEU A CA 1
ATOM 921 C C . LEU A 1 115 ? -16.205 11.846 6.893 1.00 94.31 115 LEU A C 1
ATOM 923 O O . LEU A 1 115 ? -16.969 10.900 7.088 1.00 94.31 115 LEU A O 1
ATOM 927 N N . LYS A 1 116 ? -16.673 13.072 6.645 1.00 94.44 116 LYS A N 1
ATOM 928 C CA . LYS A 1 116 ? -18.104 13.360 6.470 1.00 94.44 116 LYS A CA 1
ATOM 929 C C . LYS A 1 116 ? -18.514 13.074 5.031 1.00 94.44 116 LYS A C 1
ATOM 931 O O . LYS A 1 116 ? -18.108 13.795 4.123 1.00 94.44 116 LYS A O 1
ATOM 936 N N . VAL A 1 117 ? -19.357 12.065 4.838 1.00 92.81 117 VAL A N 1
ATOM 937 C CA . VAL A 1 117 ? -19.881 11.692 3.520 1.00 92.81 117 VAL A CA 1
ATOM 938 C C . VAL A 1 117 ? -21.343 12.136 3.407 1.00 92.81 117 VAL A C 1
ATOM 940 O O . VAL A 1 117 ? -22.147 11.785 4.273 1.00 92.81 117 VAL A O 1
ATOM 943 N N . PRO A 1 118 ? -21.723 12.902 2.365 1.00 94.19 118 PRO A N 1
ATOM 944 C CA . PRO A 1 118 ? -23.119 13.262 2.138 1.00 94.19 118 PRO A CA 1
ATOM 945 C C . PRO A 1 118 ? -24.017 12.021 2.058 1.00 94.19 118 PRO A C 1
ATOM 947 O O . PRO A 1 118 ? -23.748 11.107 1.283 1.00 94.19 118 PRO A O 1
ATOM 950 N N . GLY A 1 119 ? -25.094 12.008 2.843 1.00 94.56 119 GLY A N 1
ATOM 951 C CA . GLY A 1 119 ? -26.036 10.885 2.905 1.00 94.56 119 GLY A CA 1
ATOM 952 C C . GLY A 1 119 ? -25.761 9.867 4.016 1.00 94.56 119 GLY A C 1
ATOM 953 O O . GLY A 1 119 ? -26.574 8.964 4.186 1.00 94.56 119 GLY A O 1
ATOM 954 N N . LEU A 1 120 ? -24.678 10.017 4.788 1.00 93.12 120 LEU A N 1
ATOM 955 C CA . LEU A 1 120 ? -24.460 9.262 6.025 1.00 93.12 120 LEU A CA 1
ATOM 956 C C . LEU A 1 120 ? -24.761 10.129 7.254 1.00 93.12 120 LEU A C 1
ATOM 958 O O . LEU A 1 120 ? -24.352 11.289 7.321 1.00 93.12 120 LEU A O 1
ATOM 962 N N . ASP A 1 121 ? -25.442 9.544 8.242 1.00 92.75 121 ASP A N 1
ATOM 963 C CA . ASP A 1 121 ? -25.817 10.237 9.484 1.00 92.75 121 ASP A CA 1
ATOM 964 C C . ASP A 1 121 ? -24.620 10.460 10.423 1.00 92.75 121 ASP A C 1
ATOM 966 O O . ASP A 1 121 ? -24.560 11.453 11.149 1.00 92.75 121 ASP A O 1
ATOM 970 N N . LYS A 1 122 ? -23.655 9.533 10.408 1.00 91.94 122 LYS A N 1
ATOM 971 C CA . LYS A 1 122 ? -22.409 9.601 11.181 1.00 91.94 122 LYS A CA 1
ATOM 972 C C . LYS A 1 122 ? -21.212 9.733 10.229 1.00 91.94 122 LYS A C 1
ATOM 974 O O . LYS A 1 122 ? -21.236 9.136 9.151 1.00 91.94 122 LYS A O 1
ATOM 979 N N . PRO A 1 123 ? -20.164 10.489 10.603 1.00 94.06 123 PRO A N 1
ATOM 980 C CA . PRO A 1 123 ? -18.915 10.476 9.853 1.00 94.06 123 PRO A CA 1
ATOM 981 C C . PRO A 1 123 ? -18.266 9.089 9.916 1.00 94.06 123 PRO A C 1
ATOM 983 O O . PRO A 1 123 ? -18.385 8.391 10.924 1.00 94.06 123 PRO A O 1
ATOM 986 N N . LEU A 1 124 ? -17.560 8.716 8.853 1.00 93.69 124 LEU A N 1
ATOM 987 C CA . LEU A 1 124 ? -16.752 7.501 8.823 1.00 93.69 124 LEU A CA 1
ATOM 988 C C . LEU A 1 124 ? -15.441 7.753 9.577 1.00 93.69 124 LEU A C 1
ATOM 990 O O . LEU A 1 124 ? -14.826 8.795 9.341 1.00 93.69 124 LEU A O 1
ATOM 994 N N . PRO A 1 125 ? -15.006 6.863 10.481 1.00 94.31 125 PRO A N 1
ATOM 995 C CA . PRO A 1 125 ? -13.699 6.988 11.112 1.00 94.31 125 PRO A CA 1
ATOM 996 C C . PRO A 1 125 ? -12.584 6.700 10.101 1.00 94.31 125 PRO A C 1
ATOM 998 O O . PRO A 1 125 ? -12.793 5.972 9.130 1.00 94.31 125 PRO A O 1
ATOM 1001 N N . ALA A 1 126 ? -11.392 7.234 10.354 1.00 93.50 126 ALA A N 1
ATOM 1002 C CA . ALA A 1 126 ? -10.190 6.790 9.663 1.00 93.50 126 ALA A CA 1
ATOM 1003 C C . ALA A 1 126 ? -9.959 5.294 9.901 1.00 93.50 126 ALA A C 1
ATOM 1005 O O . ALA A 1 126 ? -10.019 4.828 11.044 1.00 93.50 126 ALA A O 1
ATOM 1006 N N . ALA A 1 127 ? -9.645 4.555 8.839 1.00 94.88 127 ALA A N 1
ATOM 1007 C CA . ALA A 1 127 ? -9.216 3.177 8.985 1.00 94.88 127 ALA A CA 1
ATOM 1008 C C . ALA A 1 127 ? -7.774 3.109 9.505 1.00 94.88 127 ALA A C 1
ATOM 1010 O O . ALA A 1 127 ? -6.920 3.944 9.194 1.00 94.88 127 ALA A O 1
ATOM 1011 N N . ASP A 1 128 ? -7.471 2.055 10.258 1.00 94.38 128 ASP A N 1
ATOM 1012 C CA . ASP A 1 128 ? -6.098 1.728 10.652 1.00 94.38 128 ASP A CA 1
ATOM 1013 C C . ASP A 1 128 ? -5.360 0.885 9.598 1.00 94.38 128 ASP A C 1
ATOM 1015 O O . ASP A 1 128 ? -4.188 0.544 9.779 1.00 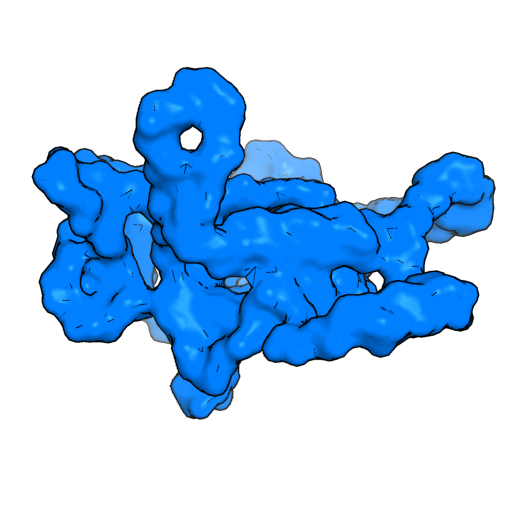94.38 128 ASP A O 1
ATOM 1019 N N . THR A 1 129 ? -6.054 0.542 8.511 1.00 97.56 129 THR A N 1
ATOM 1020 C CA . THR A 1 129 ? -5.582 -0.298 7.415 1.00 97.56 129 THR A CA 1
ATOM 1021 C C . THR A 1 129 ? -5.983 0.337 6.091 1.00 97.56 129 THR A C 1
ATOM 1023 O O . THR A 1 129 ? -7.169 0.508 5.813 1.00 97.56 129 THR A O 1
ATOM 1026 N N . LEU A 1 130 ? -4.987 0.654 5.267 1.00 98.31 130 LEU A N 1
ATOM 1027 C CA . LEU A 1 130 ? -5.142 1.119 3.895 1.00 98.31 130 LEU A CA 1
ATOM 1028 C C . LEU A 1 130 ? -4.762 -0.001 2.925 1.00 98.31 130 LEU A C 1
ATOM 1030 O O . LEU A 1 130 ? -3.677 -0.575 3.029 1.00 98.31 130 LEU A O 1
ATOM 1034 N N . ILE A 1 131 ? -5.630 -0.268 1.953 1.00 98.62 131 ILE A N 1
ATOM 1035 C CA . ILE A 1 131 ? -5.373 -1.175 0.835 1.00 98.62 131 ILE A CA 1
ATOM 1036 C C . ILE A 1 131 ? -5.305 -0.367 -0.468 1.00 98.62 131 ILE A C 1
ATOM 1038 O O . ILE A 1 131 ? -6.254 0.322 -0.840 1.00 98.62 131 ILE A O 1
ATOM 1042 N N . MET A 1 132 ? -4.182 -0.470 -1.181 1.00 98.50 132 MET A N 1
ATOM 1043 C CA . MET A 1 132 ? -3.998 0.082 -2.523 1.00 98.50 132 MET A CA 1
ATOM 1044 C C . MET A 1 132 ? -4.224 -1.001 -3.589 1.00 98.50 132 MET A C 1
ATOM 1046 O O . MET A 1 132 ? -3.434 -1.930 -3.738 1.00 98.50 132 MET A O 1
ATOM 1050 N N . GLY A 1 133 ? -5.297 -0.867 -4.356 1.00 97.00 133 GLY A N 1
ATOM 1051 C CA . GLY A 1 133 ? -5.858 -1.868 -5.263 1.00 97.00 133 GLY A CA 1
ATOM 1052 C C . GLY A 1 133 ? -5.239 -2.000 -6.655 1.00 97.00 133 GLY A C 1
ATOM 1053 O O . GLY A 1 133 ? -5.919 -2.490 -7.550 1.00 97.00 133 GLY A O 1
ATOM 1054 N N . GLY A 1 134 ? -4.001 -1.559 -6.858 1.00 93.81 134 GLY A N 1
ATOM 1055 C CA . GLY A 1 134 ? -3.339 -1.541 -8.167 1.00 93.81 134 GLY A CA 1
ATOM 1056 C C . GLY A 1 134 ? -3.114 -0.143 -8.736 1.00 93.81 134 GLY A C 1
ATOM 1057 O O . GLY A 1 134 ? -3.763 0.825 -8.329 1.00 93.81 134 GLY A O 1
ATOM 1058 N N . ASP A 1 135 ? -2.158 -0.070 -9.663 1.00 94.38 135 ASP A N 1
ATOM 1059 C CA . ASP A 1 135 ? -1.772 1.107 -10.438 1.00 94.38 135 ASP A CA 1
ATOM 1060 C C . ASP A 1 135 ? -1.554 2.335 -9.551 1.00 94.38 135 ASP A C 1
ATOM 1062 O O . ASP A 1 135 ? -2.261 3.344 -9.614 1.00 94.38 135 ASP A O 1
ATOM 1066 N N . GLN A 1 136 ? -0.546 2.244 -8.678 1.00 95.12 136 GLN A N 1
ATOM 1067 C CA . GLN A 1 136 ? -0.247 3.328 -7.739 1.00 95.12 136 GLN A CA 1
ATOM 1068 C C . GLN A 1 136 ? 0.595 4.452 -8.356 1.00 95.12 136 GLN A C 1
ATOM 1070 O O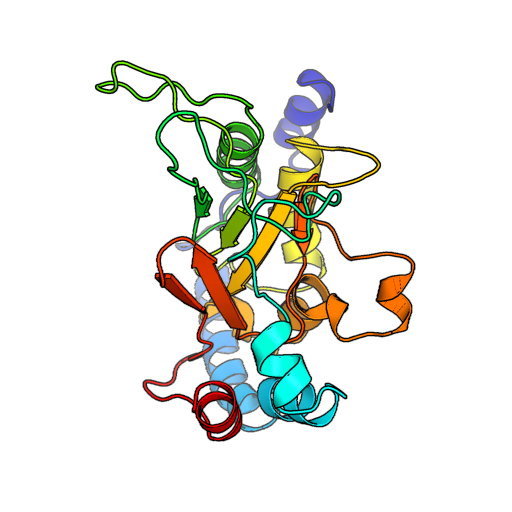 . GLN A 1 136 ? 0.868 5.460 -7.694 1.00 95.12 136 GLN A O 1
ATOM 1075 N N . CYS A 1 137 ? 1.068 4.287 -9.594 1.00 93.75 137 CYS A N 1
ATOM 1076 C CA . CYS A 1 137 ? 1.907 5.283 -10.239 1.00 93.75 137 CYS A CA 1
ATOM 1077 C C . CYS A 1 137 ? 1.789 5.294 -11.764 1.00 93.75 137 CYS A C 1
ATOM 1079 O O . CYS A 1 137 ? 2.087 4.315 -12.451 1.00 93.75 137 CYS A O 1
ATOM 1081 N N . TYR A 1 138 ? 1.477 6.472 -12.303 1.00 93.06 138 TYR A N 1
ATOM 1082 C CA . TYR A 1 138 ? 1.341 6.703 -13.732 1.00 93.06 138 TYR A CA 1
ATOM 1083 C C . TYR A 1 138 ? 2.360 7.728 -14.257 1.00 93.06 138 TYR A C 1
ATOM 1085 O O . TYR A 1 138 ? 2.765 8.642 -13.544 1.00 93.06 138 TYR A O 1
ATOM 1093 N N . PRO A 1 139 ? 2.777 7.629 -15.534 1.00 88.75 139 PRO A N 1
ATOM 1094 C CA . PRO A 1 139 ? 2.392 6.594 -16.498 1.00 88.75 139 PRO A CA 1
ATOM 1095 C C . PRO A 1 139 ? 3.132 5.265 -16.278 1.00 88.75 139 PRO A C 1
ATOM 1097 O O . PRO A 1 139 ? 2.844 4.285 -16.963 1.00 88.75 139 PRO A O 1
ATOM 1100 N N . GLN A 1 140 ? 4.131 5.249 -15.396 1.00 82.62 140 GLN A N 1
ATOM 1101 C CA . GLN A 1 140 ? 5.009 4.109 -15.169 1.00 82.62 140 GLN A CA 1
ATOM 1102 C C . GLN A 1 140 ? 5.564 4.131 -13.742 1.00 82.62 140 GLN A C 1
ATOM 1104 O O . GLN A 1 140 ? 6.032 5.170 -13.271 1.00 82.62 140 GLN A O 1
ATOM 1109 N N . ALA A 1 141 ? 5.619 2.964 -13.112 1.00 86.25 141 ALA A N 1
ATOM 1110 C CA . ALA A 1 141 ? 6.235 2.786 -11.808 1.00 86.25 141 ALA A CA 1
ATOM 1111 C C . ALA A 1 141 ? 7.763 2.721 -11.916 1.00 86.25 141 ALA A C 1
ATOM 1113 O O . ALA A 1 141 ? 8.362 1.690 -12.206 1.00 86.25 141 ALA A O 1
ATOM 1114 N N . THR A 1 142 ? 8.424 3.855 -11.705 1.00 90.31 142 THR A N 1
ATOM 1115 C CA . THR A 1 142 ? 9.863 3.880 -11.393 1.00 90.31 142 THR A CA 1
ATOM 1116 C C . THR A 1 142 ? 10.045 4.428 -9.987 1.00 90.31 142 THR A C 1
ATOM 1118 O O . THR A 1 142 ? 9.153 5.103 -9.480 1.00 90.31 142 THR A O 1
ATOM 1121 N N . ARG A 1 143 ? 11.211 4.213 -9.365 1.00 91.69 143 ARG A N 1
ATOM 1122 C CA . ARG A 1 143 ? 11.499 4.765 -8.027 1.00 91.69 143 ARG A CA 1
ATOM 1123 C C . ARG A 1 143 ? 11.255 6.279 -7.942 1.00 91.69 143 ARG A C 1
ATOM 1125 O O . ARG A 1 143 ? 10.642 6.741 -6.986 1.00 91.69 143 ARG A O 1
ATOM 1132 N N . GLU A 1 144 ? 11.682 7.041 -8.950 1.00 92.38 144 GLU A N 1
ATOM 1133 C CA . GLU A 1 144 ? 11.491 8.501 -8.983 1.00 92.38 144 GLU A CA 1
ATOM 1134 C C . GLU A 1 144 ? 10.028 8.906 -9.204 1.00 92.38 144 GLU A C 1
ATOM 1136 O O . GLU A 1 144 ? 9.545 9.876 -8.612 1.00 92.38 144 GLU A O 1
ATOM 1141 N N . GLU A 1 145 ? 9.297 8.153 -10.026 1.00 93.69 145 GLU A N 1
ATOM 1142 C CA . GLU A 1 145 ? 7.874 8.408 -10.268 1.00 93.69 145 GLU A CA 1
ATOM 1143 C C . GLU A 1 145 ? 7.051 8.064 -9.018 1.00 93.69 145 GLU A C 1
ATOM 1145 O O . GLU A 1 145 ? 6.285 8.910 -8.567 1.00 93.69 145 GLU A O 1
ATOM 1150 N N . TYR A 1 146 ? 7.289 6.924 -8.353 1.00 95.94 146 TYR A N 1
ATOM 1151 C CA . TYR A 1 146 ? 6.675 6.637 -7.050 1.00 95.94 146 TYR A CA 1
ATOM 1152 C C . TYR A 1 146 ? 6.995 7.725 -6.035 1.00 95.94 146 TYR A C 1
ATOM 1154 O O . TYR A 1 146 ? 6.095 8.235 -5.369 1.00 95.94 146 TYR A O 1
ATOM 1162 N N . LYS A 1 147 ? 8.267 8.123 -5.930 1.00 95.06 147 LYS A N 1
ATOM 1163 C CA . LYS A 1 147 ? 8.680 9.156 -4.984 1.00 95.06 147 LYS A CA 1
ATOM 1164 C C . LYS A 1 147 ? 7.915 10.455 -5.209 1.00 95.06 147 LYS A C 1
ATOM 1166 O O . LYS A 1 147 ? 7.390 11.027 -4.259 1.00 95.06 147 LYS A O 1
ATOM 1171 N N . SER A 1 148 ? 7.865 10.938 -6.445 1.00 93.75 148 SER A N 1
ATOM 1172 C CA . SER A 1 148 ? 7.285 12.247 -6.757 1.00 93.75 148 SER A CA 1
ATOM 1173 C C . SER A 1 148 ? 5.756 12.239 -6.841 1.00 93.75 148 SER A C 1
ATOM 1175 O O . SER A 1 148 ? 5.136 13.242 -6.487 1.00 93.75 148 SER A O 1
ATOM 1177 N N . ARG A 1 149 ? 5.142 11.134 -7.282 1.00 95.25 149 ARG A N 1
ATOM 1178 C CA . ARG A 1 149 ? 3.702 11.043 -7.588 1.00 95.25 149 ARG A CA 1
ATOM 1179 C C . ARG A 1 149 ? 2.872 10.309 -6.550 1.00 95.25 149 ARG A C 1
ATOM 1181 O O . ARG A 1 149 ? 1.661 10.499 -6.556 1.00 95.25 149 ARG A O 1
ATOM 1188 N N . LEU A 1 150 ? 3.496 9.510 -5.686 1.00 96.81 150 LEU A N 1
ATOM 1189 C CA . LEU A 1 150 ? 2.825 8.773 -4.616 1.00 96.81 150 LEU A CA 1
ATOM 1190 C C . LEU A 1 150 ? 3.383 9.160 -3.244 1.00 96.81 150 LEU A C 1
ATOM 1192 O O . LEU A 1 150 ? 2.675 9.764 -2.444 1.00 96.81 150 LEU A O 1
ATOM 1196 N N . VAL A 1 151 ? 4.665 8.882 -2.992 1.00 96.56 151 VAL A N 1
ATOM 1197 C CA . VAL A 1 151 ? 5.274 9.052 -1.664 1.00 96.56 151 VAL A CA 1
ATOM 1198 C C . VAL A 1 151 ? 5.226 10.509 -1.218 1.00 96.56 151 VAL A C 1
ATOM 1200 O O . VAL A 1 151 ? 4.753 10.794 -0.128 1.00 96.56 151 VAL A O 1
ATOM 1203 N N . THR A 1 152 ? 5.652 11.447 -2.068 1.00 94.62 152 THR A N 1
ATOM 1204 C CA . THR A 1 152 ? 5.670 12.877 -1.717 1.00 94.62 152 THR A CA 1
ATOM 1205 C C . THR A 1 152 ? 4.264 13.409 -1.399 1.00 94.62 152 THR A C 1
ATOM 1207 O O . THR A 1 152 ? 4.105 13.984 -0.323 1.00 94.62 152 THR A O 1
ATOM 1210 N N . PRO A 1 153 ? 3.228 13.207 -2.245 1.00 95.31 153 PRO A N 1
ATOM 1211 C CA . PRO A 1 153 ? 1.858 13.585 -1.894 1.00 95.31 153 PRO A CA 1
ATOM 1212 C C . PRO A 1 153 ? 1.359 12.988 -0.573 1.00 95.31 153 PRO A C 1
ATOM 1214 O O . PRO A 1 153 ? 0.800 13.721 0.240 1.00 95.31 153 PRO A O 1
ATOM 1217 N N . PHE A 1 154 ? 1.586 11.692 -0.335 1.00 96.81 154 PHE A N 1
ATOM 1218 C CA . PHE A 1 154 ? 1.143 11.024 0.893 1.00 96.81 154 PHE A CA 1
ATOM 1219 C C . PHE A 1 154 ? 1.867 11.550 2.133 1.00 96.81 154 PHE A C 1
ATOM 1221 O O . PHE A 1 154 ? 1.217 11.893 3.117 1.00 96.81 154 PHE A O 1
ATOM 1228 N N . SER A 1 155 ? 3.191 11.701 2.063 1.00 94.88 155 SER A N 1
ATOM 1229 C CA . SER A 1 155 ? 3.985 12.308 3.133 1.00 94.88 155 SER A CA 1
ATOM 1230 C C . SER A 1 155 ? 3.564 13.744 3.421 1.00 94.88 155 SER A C 1
ATOM 1232 O O . SER A 1 155 ? 3.607 14.177 4.561 1.00 94.88 155 SER A O 1
ATOM 1234 N N . TRP A 1 156 ? 3.129 14.512 2.424 1.00 92.75 156 TRP A N 1
ATOM 1235 C CA . TRP A 1 156 ? 2.659 15.876 2.674 1.00 92.75 156 TRP A CA 1
ATOM 1236 C C . TRP A 1 156 ? 1.267 15.920 3.298 1.00 92.75 156 TRP A C 1
ATOM 1238 O O . TRP A 1 156 ? 0.978 16.837 4.071 1.00 92.75 156 TRP A O 1
ATOM 1248 N N . ALA A 1 157 ? 0.407 14.970 2.935 1.00 94.19 157 ALA A N 1
ATOM 124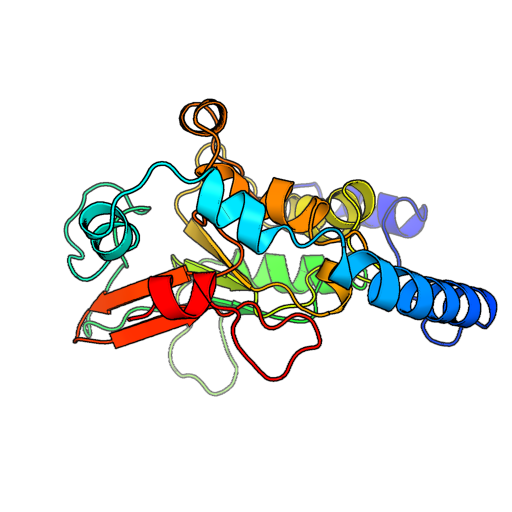9 C CA . ALA A 1 157 ? -0.937 14.853 3.479 1.00 94.19 157 ALA A CA 1
ATOM 1250 C C . ALA A 1 157 ? -0.911 14.406 4.946 1.00 94.19 157 ALA A C 1
ATOM 1252 O O . ALA A 1 157 ? -1.634 14.969 5.768 1.00 94.19 157 ALA A O 1
ATOM 1253 N N . TYR A 1 158 ? -0.049 13.442 5.278 1.00 94.50 158 TYR A N 1
ATOM 1254 C CA . TYR A 1 158 ? 0.049 12.868 6.613 1.00 94.50 158 TYR A CA 1
ATOM 1255 C C . TYR A 1 158 ? 1.493 12.479 6.927 1.00 94.50 158 TYR A C 1
ATOM 1257 O O . TYR A 1 158 ? 1.998 11.489 6.404 1.00 94.50 158 TYR A O 1
ATOM 1265 N N . ASP A 1 159 ? 2.145 13.266 7.782 1.00 91.75 159 ASP A N 1
ATOM 1266 C CA . ASP A 1 159 ? 3.525 13.045 8.219 1.00 91.75 159 ASP A CA 1
ATOM 1267 C C . ASP A 1 159 ? 3.554 12.847 9.731 1.00 91.75 159 ASP A C 1
ATOM 1269 O O . ASP A 1 159 ? 3.109 13.724 10.481 1.00 91.75 159 ASP A O 1
ATOM 1273 N N . VAL A 1 160 ? 4.059 11.700 10.170 1.00 92.69 160 VAL A N 1
ATOM 1274 C CA . VAL A 1 160 ? 4.204 11.343 11.582 1.00 92.69 160 VAL A CA 1
ATOM 1275 C C . VAL A 1 160 ? 5.524 10.612 11.778 1.00 92.69 160 VAL A C 1
ATOM 1277 O O . VAL A 1 160 ? 5.946 9.839 10.923 1.00 92.69 160 VAL A O 1
ATOM 1280 N N . GLU A 1 161 ? 6.167 10.836 12.923 1.00 89.94 161 GLU A N 1
ATOM 1281 C CA . GLU A 1 161 ? 7.450 10.199 13.249 1.00 89.94 161 GLU A CA 1
ATOM 1282 C C . GLU A 1 161 ? 7.320 8.675 13.372 1.00 89.94 161 GLU A C 1
ATOM 1284 O O . GLU A 1 161 ? 8.209 7.938 12.953 1.00 89.94 161 GLU A O 1
ATOM 1289 N N . LYS A 1 162 ? 6.191 8.205 13.919 1.00 91.50 162 LYS A N 1
ATOM 1290 C CA . LYS A 1 162 ? 5.895 6.785 14.099 1.00 91.50 162 LYS A CA 1
ATOM 1291 C C . LYS A 1 162 ? 4.530 6.442 13.491 1.00 91.50 162 LYS A C 1
ATOM 1293 O O . LYS A 1 162 ? 3.507 6.688 14.127 1.00 91.50 162 LYS A O 1
ATOM 1298 N N . PRO A 1 163 ? 4.501 5.903 12.264 1.00 94.12 163 PRO A N 1
ATOM 1299 C CA . PRO A 1 163 ? 3.279 5.420 11.632 1.00 94.12 163 PRO A CA 1
ATOM 1300 C C . PRO A 1 163 ? 2.614 4.298 12.437 1.00 94.12 163 PRO A C 1
ATOM 1302 O O . PRO A 1 163 ? 3.252 3.311 12.794 1.00 94.12 163 PRO A O 1
ATOM 1305 N N . GLU A 1 164 ? 1.315 4.438 12.692 1.00 94.81 164 GLU A N 1
ATOM 1306 C CA . GLU A 1 164 ? 0.492 3.423 13.373 1.00 94.81 164 GLU A CA 1
ATOM 1307 C C . GLU A 1 164 ? -0.591 2.833 12.457 1.00 94.81 164 GLU A C 1
ATOM 1309 O O . GLU A 1 164 ? -1.290 1.895 12.837 1.00 94.81 164 GLU A O 1
ATOM 1314 N N . ARG A 1 165 ? -0.726 3.361 11.232 1.00 96.44 165 ARG A N 1
ATOM 1315 C CA . ARG A 1 165 ? -1.645 2.841 10.216 1.00 96.44 165 ARG A CA 1
ATOM 1316 C C . ARG A 1 165 ? -0.900 1.900 9.275 1.00 96.44 165 ARG A C 1
ATOM 1318 O O . ARG A 1 165 ? 0.240 2.157 8.891 1.00 96.44 165 ARG A O 1
ATOM 1325 N N . LYS A 1 166 ? -1.546 0.807 8.888 1.00 97.50 166 LYS A N 1
ATOM 1326 C CA . LYS A 1 166 ? -0.994 -0.233 8.015 1.00 97.50 166 LYS A CA 1
ATOM 1327 C C . LYS A 1 166 ? -1.268 0.102 6.554 1.00 97.50 166 LYS A C 1
ATOM 1329 O O . LYS A 1 166 ? -2.330 0.634 6.236 1.00 97.50 166 LYS A O 1
ATOM 1334 N N . LEU A 1 167 ? -0.339 -0.251 5.672 1.00 98.19 167 LEU A N 1
ATOM 1335 C CA . LEU A 1 167 ? -0.517 -0.198 4.225 1.00 98.19 167 LEU A CA 1
ATOM 1336 C C . LEU A 1 167 ? -0.224 -1.562 3.612 1.00 98.19 167 LEU A C 1
ATOM 1338 O O . LEU A 1 167 ? 0.860 -2.126 3.789 1.00 98.19 167 LEU A O 1
ATOM 1342 N N . PHE A 1 168 ? -1.196 -2.030 2.839 1.00 98.50 168 PHE A N 1
ATOM 1343 C CA . PHE A 1 168 ? -1.072 -3.135 1.905 1.00 98.50 168 PHE A CA 1
ATOM 1344 C C . PHE A 1 168 ? -1.396 -2.643 0.495 1.00 98.50 168 PHE A C 1
ATOM 1346 O O . PHE A 1 168 ? -2.175 -1.714 0.303 1.00 98.50 168 PHE A O 1
ATOM 1353 N N . ALA A 1 169 ? -0.793 -3.261 -0.504 1.00 98.19 169 ALA A N 1
ATOM 1354 C CA . ALA A 1 169 ? -0.937 -2.926 -1.903 1.00 98.19 169 ALA A CA 1
ATOM 1355 C C . ALA A 1 169 ? -0.872 -4.199 -2.749 1.00 98.19 169 ALA A C 1
ATOM 1357 O O . ALA A 1 169 ? -0.114 -5.125 -2.452 1.00 98.19 169 ALA A O 1
ATOM 1358 N N . ILE A 1 170 ? -1.642 -4.229 -3.827 1.00 97.38 170 ILE A N 1
ATOM 1359 C CA . ILE A 1 170 ? -1.433 -5.165 -4.933 1.00 97.38 170 ILE A CA 1
ATOM 1360 C C . ILE A 1 170 ? -0.914 -4.376 -6.135 1.00 97.38 170 ILE A C 1
ATOM 1362 O O . ILE A 1 170 ? -1.326 -3.227 -6.309 1.00 97.38 170 ILE A O 1
ATOM 1366 N N . PRO A 1 171 ? -0.013 -4.929 -6.954 1.00 95.38 171 PRO A N 1
ATOM 1367 C CA . PRO A 1 171 ? 0.426 -4.246 -8.160 1.00 95.38 171 PRO A CA 1
ATOM 1368 C C . PRO A 1 171 ? -0.642 -4.331 -9.253 1.00 95.38 171 PRO A C 1
ATOM 1370 O O . PRO A 1 171 ? -1.257 -5.377 -9.470 1.00 95.38 171 PRO A O 1
ATOM 1373 N N . GLY A 1 172 ? -0.831 -3.229 -9.970 1.00 92.00 172 GLY A N 1
ATOM 1374 C CA . GLY A 1 172 ? -1.542 -3.200 -11.240 1.00 92.00 172 GLY A CA 1
ATOM 1375 C C . GLY A 1 172 ? -0.575 -3.333 -12.417 1.00 92.00 172 GLY A C 1
ATOM 1376 O O . GLY A 1 172 ? 0.637 -3.524 -12.264 1.00 92.00 172 GLY A O 1
ATOM 1377 N N . ASN A 1 173 ? -1.095 -3.256 -13.639 1.00 87.88 173 ASN A N 1
ATOM 1378 C CA . ASN A 1 173 ? -0.267 -3.445 -14.823 1.00 87.88 173 ASN A CA 1
ATOM 1379 C C . ASN A 1 173 ? 0.778 -2.335 -15.040 1.00 87.88 173 ASN A C 1
ATOM 1381 O O . ASN A 1 173 ? 1.813 -2.595 -15.661 1.00 87.88 173 ASN A O 1
ATOM 1385 N N . HIS A 1 174 ? 0.541 -1.116 -14.550 1.00 89.06 174 HIS A N 1
ATOM 1386 C CA . HIS A 1 174 ? 1.505 -0.012 -14.625 1.00 89.06 174 HIS A CA 1
ATOM 1387 C C . HIS A 1 174 ? 2.679 -0.181 -13.656 1.00 89.06 174 HIS A C 1
ATOM 1389 O O . HIS A 1 174 ? 3.772 0.341 -13.922 1.00 89.06 174 HIS A O 1
ATOM 1395 N N . ASP A 1 175 ? 2.485 -0.964 -12.592 1.00 91.44 175 ASP A N 1
ATOM 1396 C CA . ASP A 1 175 ? 3.513 -1.283 -11.599 1.00 91.44 175 ASP A CA 1
ATOM 1397 C C . ASP A 1 175 ? 4.518 -2.327 -12.113 1.00 91.44 175 ASP A C 1
ATOM 1399 O O . ASP A 1 175 ? 5.670 -2.385 -11.685 1.00 91.44 175 ASP A O 1
ATOM 1403 N N . TRP A 1 176 ? 4.116 -3.105 -13.118 1.00 87.75 176 TRP A N 1
ATOM 1404 C CA . TRP A 1 176 ? 4.902 -4.198 -13.687 1.00 87.75 176 TRP A CA 1
ATOM 1405 C C . TRP A 1 176 ? 5.875 -3.796 -14.803 1.00 87.75 176 TRP A C 1
ATOM 1407 O O . TRP A 1 176 ? 6.642 -4.630 -15.294 1.00 87.75 176 TRP A O 1
ATOM 1417 N N . TYR A 1 177 ? 5.890 -2.529 -15.227 1.00 82.19 177 TYR A N 1
ATOM 1418 C CA . TYR A 1 177 ? 6.684 -2.096 -16.384 1.00 82.19 177 TYR A CA 1
ATOM 1419 C C . TYR A 1 177 ? 8.205 -2.160 -16.208 1.00 82.19 177 TYR A C 1
ATOM 1421 O O . TYR A 1 177 ? 8.928 -2.056 -17.205 1.00 82.19 177 TYR A O 1
ATOM 1429 N N . ASP A 1 178 ? 8.712 -2.311 -14.990 1.00 83.81 178 ASP A N 1
ATOM 1430 C CA . ASP A 1 178 ? 10.128 -2.555 -14.709 1.00 83.81 178 ASP A CA 1
ATOM 1431 C C . ASP A 1 178 ? 10.403 -3.973 -14.179 1.00 83.81 178 ASP A C 1
ATOM 1433 O O . ASP A 1 178 ? 11.481 -4.220 -13.642 1.00 83.81 178 ASP A O 1
ATOM 1437 N N . GLY A 1 179 ? 9.449 -4.898 -14.339 1.00 85.44 179 GLY A N 1
ATOM 1438 C CA . GLY A 1 179 ? 9.512 -6.231 -13.743 1.00 85.44 179 GLY A CA 1
ATOM 1439 C C . GLY A 1 179 ? 9.189 -6.232 -12.249 1.00 85.44 179 GLY A C 1
ATOM 1440 O O . GLY A 1 179 ? 9.728 -7.067 -11.540 1.00 85.44 179 GLY A O 1
ATOM 1441 N N . LEU A 1 180 ? 8.357 -5.294 -11.770 1.00 90.62 180 LEU A N 1
ATOM 1442 C CA . LEU A 1 180 ? 7.919 -5.151 -10.371 1.00 90.62 180 LEU A CA 1
ATOM 1443 C C . LEU A 1 180 ? 9.019 -4.691 -9.396 1.00 90.62 180 LEU A C 1
ATOM 1445 O O . LEU A 1 180 ? 8.825 -4.673 -8.183 1.00 90.62 180 LEU A O 1
ATOM 1449 N N . ASN A 1 181 ? 10.182 -4.277 -9.897 1.00 90.69 181 ASN A N 1
ATOM 1450 C CA . ASN A 1 181 ? 11.330 -3.928 -9.061 1.00 90.69 181 ASN A CA 1
ATOM 1451 C C . ASN A 1 181 ? 11.050 -2.716 -8.162 1.00 90.69 181 ASN A C 1
ATOM 1453 O O . ASN A 1 181 ? 11.369 -2.734 -6.970 1.00 90.69 181 ASN A O 1
ATOM 1457 N N . ALA A 1 182 ? 10.482 -1.644 -8.722 1.00 92.69 182 ALA A N 1
ATOM 1458 C CA . ALA A 1 182 ? 10.171 -0.443 -7.957 1.00 92.69 182 ALA A CA 1
ATOM 1459 C C . ALA A 1 182 ? 9.063 -0.690 -6.922 1.00 92.69 182 ALA A C 1
ATOM 1461 O O . ALA A 1 182 ? 9.181 -0.197 -5.801 1.00 92.69 182 ALA A O 1
ATOM 1462 N N . PHE A 1 183 ? 8.045 -1.479 -7.280 1.00 95.06 183 PHE A N 1
ATOM 1463 C CA . PHE A 1 183 ? 6.970 -1.878 -6.371 1.00 95.06 183 PHE A CA 1
ATOM 1464 C C . PHE A 1 183 ? 7.515 -2.722 -5.212 1.00 95.06 183 PHE A C 1
ATOM 1466 O O . PHE A 1 183 ? 7.288 -2.390 -4.051 1.00 95.06 183 PHE A O 1
ATOM 1473 N N . ASP A 1 184 ? 8.289 -3.770 -5.515 1.00 94.50 184 ASP A N 1
ATOM 1474 C CA . ASP A 1 184 ? 8.891 -4.661 -4.518 1.00 94.50 184 ASP A CA 1
ATOM 1475 C C . ASP A 1 184 ? 9.735 -3.881 -3.504 1.00 94.50 184 ASP A C 1
ATOM 1477 O O . ASP A 1 184 ? 9.586 -4.036 -2.296 1.00 94.50 184 ASP A O 1
ATOM 1481 N N . SER A 1 185 ? 10.553 -2.956 -4.001 1.00 92.81 185 SER A N 1
ATOM 1482 C CA . SER A 1 185 ? 11.439 -2.148 -3.161 1.00 92.81 185 SER A CA 1
ATOM 1483 C C . SER A 1 185 ? 10.711 -1.180 -2.230 1.00 92.81 185 SER A C 1
ATOM 1485 O O . SER A 1 185 ? 11.304 -0.738 -1.250 1.00 92.81 185 SER A O 1
ATOM 1487 N N . LEU A 1 186 ? 9.489 -0.770 -2.579 1.00 95.38 186 LEU A N 1
ATOM 1488 C CA . LEU A 1 186 ? 8.715 0.206 -1.816 1.00 95.38 186 LEU A CA 1
ATOM 1489 C C . LEU A 1 186 ? 7.738 -0.490 -0.867 1.00 95.38 186 LEU A C 1
ATOM 1491 O O . LEU A 1 186 ? 7.734 -0.217 0.327 1.00 95.38 186 LEU A O 1
ATOM 1495 N N . PHE A 1 187 ? 6.920 -1.396 -1.396 1.00 96.94 187 PHE A N 1
ATOM 1496 C CA . PHE A 1 187 ? 5.841 -2.018 -0.639 1.00 96.94 187 PHE A CA 1
ATOM 1497 C C . PHE A 1 187 ? 6.277 -3.314 0.039 1.00 96.94 187 PHE A C 1
ATOM 1499 O O . PHE A 1 187 ? 5.815 -3.597 1.138 1.00 96.94 187 PHE A O 1
ATOM 1506 N N . CYS A 1 188 ? 7.183 -4.086 -0.572 1.00 96.12 188 CYS A N 1
ATOM 1507 C CA . CYS A 1 188 ? 7.553 -5.426 -0.099 1.00 96.12 188 CYS A CA 1
ATOM 1508 C C . CYS A 1 188 ? 8.811 -5.446 0.789 1.00 96.12 188 CYS A C 1
ATOM 1510 O O . CYS A 1 188 ? 9.365 -6.512 1.070 1.00 96.12 188 CYS A O 1
ATOM 1512 N N . ALA A 1 189 ? 9.270 -4.272 1.232 1.00 93.31 189 ALA A N 1
ATOM 1513 C CA . ALA A 1 189 ? 10.513 -4.106 1.979 1.00 93.31 189 ALA A CA 1
ATOM 1514 C C . ALA A 1 189 ? 10.513 -4.813 3.343 1.00 93.31 189 ALA A C 1
ATOM 1516 O O . ALA A 1 189 ? 11.585 -5.094 3.865 1.00 93.31 189 ALA A O 1
ATOM 1517 N N . ALA A 1 190 ? 9.348 -5.175 3.898 1.00 91.94 190 ALA A N 1
ATOM 1518 C CA . ALA A 1 190 ? 9.281 -5.947 5.142 1.00 91.94 190 ALA A CA 1
ATOM 1519 C C . ALA A 1 190 ? 9.956 -7.331 5.028 1.00 91.94 190 ALA A C 1
ATOM 1521 O O . ALA A 1 190 ? 10.315 -7.923 6.038 1.00 91.94 190 ALA A O 1
ATOM 1522 N N . ARG A 1 191 ? 10.194 -7.825 3.801 1.00 91.69 191 ARG A N 1
ATOM 1523 C CA . ARG A 1 191 ? 10.993 -9.033 3.544 1.00 91.69 191 ARG A CA 1
ATOM 1524 C C . ARG A 1 191 ? 12.480 -8.863 3.874 1.00 91.69 191 ARG A C 1
ATOM 1526 O O . ARG A 1 191 ? 13.153 -9.855 4.153 1.00 91.69 191 ARG A O 1
ATOM 1533 N N . ASP A 1 192 ? 13.016 -7.645 3.798 1.00 84.94 192 ASP A N 1
ATOM 1534 C CA . ASP A 1 192 ? 14.425 -7.380 4.085 1.00 84.94 192 ASP A CA 1
ATOM 1535 C C . ASP A 1 192 ? 14.645 -7.236 5.597 1.00 84.94 192 ASP A C 1
ATOM 1537 O O . ASP A 1 192 ? 14.078 -6.362 6.250 1.00 84.94 192 ASP A O 1
ATOM 1541 N N . ARG A 1 193 ? 15.543 -8.055 6.155 1.00 74.12 193 ARG A N 1
ATOM 1542 C CA . ARG A 1 193 ? 15.934 -7.991 7.574 1.00 74.12 193 ARG A CA 1
ATOM 1543 C C . ARG A 1 193 ? 16.498 -6.627 7.963 1.00 74.12 193 ARG A C 1
ATOM 1545 O O . ARG A 1 193 ? 16.375 -6.213 9.110 1.00 74.12 193 ARG A O 1
ATOM 1552 N N . LEU A 1 194 ? 17.127 -5.916 7.024 1.00 73.88 194 LEU A N 1
ATOM 1553 C CA . LEU A 1 194 ? 17.635 -4.566 7.276 1.00 73.88 194 LEU A CA 1
ATOM 1554 C C . LEU A 1 194 ? 16.503 -3.549 7.480 1.00 73.88 194 LEU A C 1
ATOM 1556 O O . LEU A 1 194 ? 16.717 -2.520 8.122 1.00 73.88 194 LEU A O 1
ATOM 1560 N N . SER A 1 195 ? 15.303 -3.841 6.975 1.00 75.00 195 SER A N 1
ATOM 1561 C CA . SER A 1 195 ? 14.116 -3.003 7.134 1.00 75.00 195 SER A CA 1
ATOM 1562 C C . SER A 1 195 ? 13.387 -3.216 8.464 1.00 75.00 195 SER A C 1
ATOM 1564 O O . SER A 1 195 ? 12.551 -2.386 8.801 1.00 75.00 195 SER A O 1
ATOM 1566 N N . GLU A 1 196 ? 13.733 -4.227 9.275 1.00 73.69 196 GLU A N 1
ATOM 1567 C CA . GLU A 1 196 ? 13.165 -4.390 10.629 1.00 73.69 196 GLU A CA 1
ATOM 1568 C C . GLU A 1 196 ? 13.471 -3.180 11.527 1.00 73.69 196 GLU A C 1
ATOM 1570 O O . GLU A 1 196 ? 12.629 -2.737 12.306 1.00 73.69 196 GLU A O 1
ATOM 1575 N N . ALA A 1 197 ? 14.672 -2.606 11.391 1.00 75.00 197 ALA A N 1
ATOM 1576 C CA . ALA A 1 197 ? 15.092 -1.434 12.158 1.00 75.00 197 ALA A CA 1
ATOM 1577 C C . ALA A 1 197 ? 14.515 -0.115 11.616 1.00 75.00 197 ALA A C 1
ATOM 1579 O O . ALA A 1 197 ? 14.494 0.884 12.335 1.00 75.00 197 ALA A O 1
ATOM 1580 N N . ASN A 1 198 ? 14.093 -0.093 10.349 1.00 81.31 198 ASN A N 1
ATOM 1581 C CA . ASN A 1 198 ? 13.523 1.087 9.707 1.00 81.31 198 ASN A CA 1
ATOM 1582 C C . ASN A 1 198 ? 12.479 0.674 8.652 1.00 81.31 198 ASN A C 1
ATOM 1584 O O . ASN A 1 198 ? 12.808 0.592 7.460 1.00 81.31 198 ASN A O 1
ATOM 1588 N N . PRO A 1 199 ? 11.242 0.370 9.085 1.00 89.00 199 PRO A N 1
ATOM 1589 C CA . PRO A 1 199 ? 10.181 -0.066 8.190 1.00 89.00 199 PRO A CA 1
ATOM 1590 C C . PRO A 1 199 ? 9.849 0.994 7.143 1.00 89.00 199 PRO A C 1
ATOM 1592 O O . PRO A 1 199 ? 9.760 2.191 7.433 1.00 89.00 199 PRO A O 1
ATOM 1595 N N . THR A 1 200 ? 9.615 0.554 5.908 1.00 93.50 200 THR A N 1
ATOM 1596 C CA . THR A 1 200 ? 9.245 1.483 4.837 1.00 93.50 200 THR A CA 1
ATOM 1597 C C . THR A 1 200 ? 7.847 2.035 5.084 1.00 93.50 200 THR A C 1
ATOM 1599 O O . THR A 1 200 ? 6.899 1.286 5.315 1.00 93.50 200 THR A O 1
ATOM 1602 N N . SER A 1 201 ? 7.718 3.358 5.019 1.00 95.12 201 SER A N 1
ATOM 1603 C CA . SER A 1 201 ? 6.461 4.065 5.250 1.00 95.12 201 SER A CA 1
ATOM 1604 C C . SER A 1 201 ? 6.188 5.066 4.135 1.00 95.12 201 SER A C 1
ATOM 1606 O O . SER A 1 201 ? 7.106 5.657 3.562 1.00 95.12 201 SER A O 1
ATOM 1608 N N . ILE A 1 202 ? 4.911 5.250 3.821 1.00 96.00 202 ILE A N 1
ATOM 1609 C CA . ILE A 1 202 ? 4.415 6.219 2.847 1.00 96.00 202 ILE A CA 1
ATOM 1610 C C . ILE A 1 202 ? 3.553 7.197 3.634 1.00 96.00 202 ILE A C 1
ATOM 1612 O O . ILE A 1 202 ? 2.425 6.876 3.989 1.00 96.00 202 ILE A O 1
ATOM 1616 N N . GLY A 1 203 ? 4.110 8.361 3.972 1.00 94.69 203 GLY A N 1
ATOM 1617 C CA . GLY A 1 203 ? 3.517 9.237 4.985 1.00 94.69 203 GLY A CA 1
ATOM 1618 C C . GLY A 1 203 ? 3.304 8.505 6.312 1.00 94.69 203 GLY A C 1
ATOM 1619 O O . GLY A 1 203 ? 4.173 7.755 6.749 1.00 94.69 203 GLY A O 1
ATOM 1620 N N . GLY A 1 204 ? 2.140 8.689 6.930 1.00 95.50 204 GLY A N 1
ATOM 1621 C CA . GLY A 1 204 ? 1.785 8.040 8.193 1.00 95.50 204 GLY A CA 1
ATOM 1622 C C . GLY A 1 204 ? 1.256 6.610 8.091 1.00 95.50 204 GLY A C 1
ATOM 1623 O O . GLY A 1 204 ? 0.640 6.137 9.047 1.00 95.50 204 GLY A O 1
ATOM 1624 N N . TRP A 1 205 ? 1.498 5.921 6.971 1.00 97.56 205 TRP A N 1
ATOM 1625 C CA . TRP A 1 205 ? 1.189 4.501 6.818 1.00 97.56 205 TRP A CA 1
ATOM 1626 C C . TRP A 1 205 ? 2.455 3.658 6.630 1.00 97.56 205 TRP A C 1
ATOM 1628 O O . TRP A 1 205 ? 3.270 3.938 5.750 1.00 97.56 205 TRP A O 1
ATOM 1638 N N . GLN A 1 206 ? 2.594 2.590 7.413 1.00 97.19 206 GLN A N 1
ATOM 1639 C CA . GLN A 1 206 ? 3.702 1.642 7.322 1.00 97.19 206 GLN A CA 1
ATOM 1640 C C . GLN A 1 206 ? 3.363 0.491 6.370 1.00 97.19 206 GLN A C 1
ATOM 1642 O O . GLN A 1 206 ? 2.355 -0.197 6.557 1.00 97.19 206 GLN A O 1
ATOM 1647 N N . CYS A 1 207 ? 4.238 0.231 5.399 1.00 97.19 207 CYS A N 1
ATOM 1648 C CA . CYS A 1 207 ? 4.120 -0.903 4.485 1.00 97.19 207 CYS A CA 1
ATOM 1649 C C . CYS A 1 207 ? 4.410 -2.214 5.231 1.00 97.19 207 CYS A C 1
ATOM 1651 O O . CYS A 1 207 ? 5.474 -2.368 5.829 1.00 97.19 207 CYS A O 1
ATOM 1653 N N . GLN A 1 208 ? 3.462 -3.153 5.197 1.00 96.00 208 GLN A N 1
ATOM 1654 C CA . GLN A 1 208 ? 3.540 -4.408 5.964 1.00 96.00 208 GLN A CA 1
ATOM 1655 C C . GLN A 1 208 ? 3.944 -5.626 5.117 1.00 96.00 208 GLN A C 1
ATOM 1657 O O . GLN A 1 208 ? 4.381 -6.657 5.643 1.00 96.00 208 GLN A O 1
ATOM 1662 N N . GLN A 1 209 ? 3.738 -5.560 3.800 1.00 95.56 209 GLN A N 1
ATOM 1663 C CA . GLN A 1 209 ? 3.822 -6.743 2.947 1.00 95.56 209 GLN A CA 1
ATOM 1664 C C . GLN A 1 209 ? 5.263 -7.210 2.700 1.00 95.56 209 GLN A C 1
ATOM 1666 O O . GLN A 1 209 ? 6.190 -6.411 2.623 1.00 95.56 209 GLN A O 1
ATOM 1671 N N . HIS A 1 210 ? 5.454 -8.524 2.573 1.00 95.88 210 HIS A N 1
ATOM 1672 C CA . HIS A 1 210 ? 6.746 -9.141 2.225 1.00 95.88 210 HIS A CA 1
ATOM 1673 C C . HIS A 1 210 ? 6.810 -9.579 0.755 1.00 95.88 210 HIS A C 1
ATOM 1675 O O . HIS A 1 210 ? 7.889 -9.814 0.210 1.00 95.88 210 HIS A O 1
ATOM 1681 N N . ARG A 1 211 ? 5.651 -9.725 0.114 1.00 96.25 211 ARG A N 1
ATOM 1682 C CA . ARG A 1 211 ? 5.493 -10.146 -1.280 1.00 96.25 211 ARG A CA 1
ATOM 1683 C C . ARG A 1 211 ? 4.473 -9.238 -1.958 1.00 96.25 211 ARG A C 1
ATOM 1685 O O . ARG A 1 211 ? 3.775 -8.470 -1.291 1.00 96.25 211 ARG A O 1
ATOM 1692 N N . SER A 1 212 ? 4.373 -9.320 -3.279 1.00 95.94 212 SER A N 1
ATOM 1693 C CA . SER A 1 212 ? 3.365 -8.568 -4.036 1.00 95.94 212 SER A CA 1
ATOM 1694 C C . SER A 1 212 ? 1.934 -9.075 -3.848 1.00 95.94 212 SER A C 1
ATOM 1696 O O . SER A 1 212 ? 0.983 -8.402 -4.235 1.00 95.94 212 SER A O 1
ATOM 1698 N N . TYR A 1 213 ? 1.793 -10.229 -3.203 1.00 96.56 213 TYR A N 1
ATOM 1699 C CA . TYR A 1 213 ? 0.549 -10.858 -2.793 1.00 96.56 213 TYR A CA 1
ATOM 1700 C C . TYR A 1 213 ? 0.577 -11.155 -1.289 1.00 96.56 213 TYR A C 1
ATOM 1702 O O . TYR A 1 213 ? 1.643 -11.287 -0.682 1.00 96.56 213 TYR A O 1
ATOM 1710 N N . TRP A 1 214 ? -0.597 -11.228 -0.672 1.00 97.75 214 TRP A N 1
ATOM 1711 C CA . TRP A 1 214 ? -0.757 -11.372 0.776 1.00 97.75 214 TRP A CA 1
ATOM 1712 C C . TRP A 1 214 ? -2.177 -11.833 1.121 1.00 97.75 214 TRP A C 1
ATOM 1714 O O . TRP A 1 214 ? -3.103 -11.692 0.323 1.00 97.75 214 TRP A O 1
ATOM 1724 N N . ALA A 1 215 ? -2.366 -12.355 2.330 1.00 97.75 215 ALA A N 1
ATOM 1725 C CA . ALA A 1 215 ? -3.681 -12.667 2.881 1.00 97.75 215 ALA A CA 1
ATOM 1726 C C . ALA A 1 215 ? -3.810 -12.069 4.283 1.00 97.75 215 ALA A C 1
ATOM 1728 O O . ALA A 1 215 ? -2.988 -12.365 5.143 1.00 97.75 215 ALA A O 1
ATOM 1729 N N . LEU A 1 216 ? -4.832 -11.245 4.517 1.00 97.50 216 LEU A N 1
ATOM 1730 C CA . LEU A 1 216 ? -5.162 -10.720 5.843 1.00 97.50 216 LEU A CA 1
ATOM 1731 C C . LEU A 1 216 ? -6.248 -11.585 6.454 1.00 97.50 216 LEU A C 1
ATOM 1733 O O . LEU A 1 216 ? -7.303 -11.775 5.839 1.00 97.50 216 LEU A O 1
ATOM 1737 N N . ARG A 1 217 ? -6.017 -12.055 7.676 1.00 97.25 217 ARG A N 1
ATOM 1738 C CA . ARG A 1 217 ? -7.036 -12.730 8.472 1.00 97.25 217 ARG A CA 1
ATOM 1739 C C . ARG A 1 217 ? -7.637 -11.735 9.449 1.00 97.25 217 ARG A C 1
ATOM 1741 O O . ARG A 1 217 ? -6.925 -11.140 10.246 1.00 97.25 217 ARG A O 1
ATOM 1748 N N . LEU A 1 218 ? -8.947 -11.550 9.382 1.00 96.81 218 LEU A N 1
ATOM 1749 C CA . LEU A 1 218 ? -9.663 -10.505 10.108 1.00 96.81 218 LEU A CA 1
ATOM 1750 C C . LEU A 1 218 ? -10.645 -11.111 11.120 1.00 96.81 218 LEU A C 1
ATOM 1752 O O . LEU A 1 218 ? -10.971 -12.306 11.042 1.00 96.81 218 LEU A O 1
ATOM 1756 N N . PRO A 1 219 ? -11.147 -10.307 12.075 1.00 95.81 219 PRO A N 1
ATOM 1757 C CA . PRO A 1 219 ? -12.203 -10.730 12.981 1.00 95.81 219 PRO A CA 1
ATOM 1758 C C . PRO A 1 219 ? -13.420 -11.296 12.235 1.00 95.81 219 PRO A C 1
ATOM 1760 O O . PRO A 1 219 ? -13.670 -11.007 11.065 1.00 95.81 219 PRO A O 1
ATOM 1763 N N . TYR A 1 220 ? -14.199 -12.126 12.930 1.00 95.38 220 TYR A N 1
ATOM 1764 C CA . TYR A 1 220 ? -15.431 -12.727 12.397 1.00 95.38 220 TYR A CA 1
ATOM 1765 C C . TYR A 1 220 ? -15.226 -13.645 11.177 1.00 95.38 220 TYR A C 1
ATOM 1767 O O . TYR A 1 220 ? -16.125 -13.792 10.353 1.00 95.38 220 TYR A O 1
ATOM 1775 N N . ASN A 1 221 ? -14.064 -14.309 11.095 1.00 94.88 221 ASN A N 1
ATOM 1776 C CA . ASN A 1 221 ? -13.691 -15.250 10.026 1.00 94.88 221 ASN A CA 1
ATOM 1777 C C . ASN A 1 221 ? -13.632 -14.628 8.623 1.00 94.88 221 ASN A C 1
ATOM 1779 O O . ASN A 1 221 ? -13.767 -15.341 7.626 1.00 94.88 221 ASN A O 1
ATOM 1783 N N . TRP A 1 222 ? -13.404 -13.319 8.538 1.00 95.94 222 TRP A N 1
ATOM 1784 C CA . TRP A 1 222 ? -13.149 -12.662 7.267 1.00 95.94 222 TRP A CA 1
ATOM 1785 C C . TRP A 1 222 ? -11.702 -12.840 6.834 1.00 95.94 222 TRP A C 1
ATOM 1787 O O . TRP A 1 222 ? -10.777 -12.857 7.646 1.00 95.94 222 TRP A O 1
ATOM 1797 N N . TRP A 1 223 ? -11.523 -12.940 5.524 1.00 96.38 223 TRP A N 1
ATOM 1798 C CA . TRP A 1 223 ? -10.223 -12.909 4.884 1.00 96.38 223 TRP A CA 1
ATOM 1799 C C . TRP A 1 223 ? -10.244 -11.915 3.733 1.00 96.38 223 TRP A C 1
ATOM 1801 O O . TRP A 1 223 ? -11.239 -11.822 3.013 1.00 96.38 223 TRP A O 1
ATOM 1811 N N . ILE A 1 224 ? -9.134 -11.209 3.541 1.00 97.25 224 ILE A N 1
ATOM 1812 C CA . ILE A 1 224 ? -8.897 -10.392 2.347 1.00 97.25 224 ILE A CA 1
ATOM 1813 C C . ILE A 1 224 ? -7.626 -10.888 1.691 1.00 97.25 224 ILE A C 1
ATOM 1815 O O . ILE A 1 224 ? -6.579 -10.940 2.332 1.00 97.25 224 ILE A O 1
ATOM 1819 N N . TRP A 1 225 ? -7.726 -11.285 0.428 1.00 96.69 225 TRP A N 1
ATOM 1820 C CA . TRP A 1 225 ? -6.608 -11.832 -0.329 1.00 96.69 225 TRP A CA 1
ATOM 1821 C C . TRP A 1 225 ? -6.202 -10.822 -1.398 1.00 96.69 225 TRP A C 1
ATOM 1823 O O . TRP A 1 225 ? -7.002 -10.475 -2.268 1.00 96.69 225 TRP A O 1
ATOM 1833 N N . GLY A 1 226 ? -4.967 -10.340 -1.312 1.00 96.69 226 GLY A N 1
ATOM 1834 C CA . GLY A 1 226 ? -4.337 -9.518 -2.332 1.00 96.69 226 GLY A CA 1
ATOM 1835 C C . GLY A 1 226 ? -3.539 -10.405 -3.276 1.00 96.69 226 GLY A C 1
ATOM 1836 O O . GLY A 1 226 ? -2.567 -11.027 -2.857 1.00 96.69 226 GLY A O 1
ATOM 1837 N N . THR A 1 227 ? -3.947 -10.479 -4.539 1.00 95.06 227 THR A N 1
ATOM 1838 C CA . THR A 1 227 ? -3.302 -11.317 -5.560 1.00 95.06 227 THR A CA 1
ATOM 1839 C C . THR A 1 227 ? -2.533 -10.478 -6.569 1.00 95.06 227 THR A C 1
ATOM 1841 O O . THR A 1 227 ? -3.007 -9.412 -6.960 1.00 95.06 227 THR A O 1
ATOM 1844 N N . ASP A 1 228 ? -1.422 -11.005 -7.077 1.00 93.69 228 ASP A N 1
ATOM 1845 C CA . ASP A 1 228 ? -0.627 -10.365 -8.122 1.00 93.69 228 ASP A CA 1
ATOM 1846 C C . ASP A 1 228 ? -0.742 -11.140 -9.438 1.00 93.69 228 ASP A C 1
ATOM 1848 O O . ASP A 1 228 ? -0.049 -12.134 -9.675 1.00 93.69 228 ASP A O 1
ATOM 1852 N N . ILE A 1 229 ? -1.631 -10.676 -10.315 1.00 87.00 229 ILE A N 1
ATOM 1853 C CA . ILE A 1 229 ? -1.889 -11.326 -11.605 1.00 87.00 229 ILE A CA 1
ATOM 1854 C C . ILE A 1 229 ? -1.112 -10.707 -12.768 1.00 87.00 229 ILE A C 1
ATOM 1856 O O . ILE A 1 229 ? -1.123 -11.281 -13.856 1.00 87.00 229 ILE A O 1
ATOM 1860 N N . GLN A 1 230 ? -0.400 -9.591 -12.575 1.00 79.06 230 GLN A N 1
ATOM 1861 C CA . GLN A 1 230 ? 0.293 -8.879 -13.655 1.00 79.06 230 GLN A CA 1
ATOM 1862 C C . GLN A 1 230 ? -0.642 -8.599 -14.862 1.00 79.06 230 GLN A C 1
ATOM 1864 O O . GLN A 1 230 ? -1.578 -7.814 -14.767 1.00 79.06 230 GLN A O 1
ATOM 1869 N N . PHE A 1 231 ? -0.402 -9.268 -15.997 1.00 70.81 231 PHE A N 1
ATOM 1870 C CA . PHE A 1 231 ? -1.206 -9.270 -17.228 1.00 70.81 231 PHE A CA 1
ATOM 1871 C C . PHE A 1 231 ? -1.865 -10.643 -17.475 1.00 70.81 231 PHE A C 1
ATOM 1873 O O . PHE A 1 231 ? -2.499 -10.867 -18.508 1.00 70.81 231 PHE A O 1
ATOM 1880 N N . SER A 1 232 ? -1.646 -11.596 -16.568 1.00 70.31 232 SER A N 1
ATOM 1881 C CA . SER A 1 232 ? -2.135 -12.969 -16.633 1.00 70.31 232 SER A CA 1
ATOM 1882 C C . SER A 1 232 ? -3.563 -13.069 -16.097 1.00 70.31 232 SER A C 1
ATOM 1884 O O . SER A 1 232 ? -4.031 -12.234 -15.331 1.00 70.31 232 SER A O 1
ATOM 1886 N N . LYS A 1 233 ? -4.260 -14.140 -16.483 1.00 67.69 233 LYS A N 1
ATOM 1887 C CA . LYS A 1 233 ? -5.546 -14.534 -15.884 1.00 67.69 233 LYS A CA 1
ATOM 1888 C C . LYS A 1 233 ? -5.386 -15.530 -14.730 1.00 67.69 233 LYS A C 1
ATOM 1890 O O . LYS A 1 233 ? -6.384 -15.904 -14.124 1.00 67.69 233 LYS A O 1
ATOM 1895 N N . TYR A 1 234 ? -4.164 -15.994 -14.472 1.00 77.00 234 TYR A N 1
ATOM 1896 C CA . TYR A 1 234 ? -3.875 -17.084 -13.544 1.00 77.00 234 TYR A CA 1
ATOM 1897 C C . TYR A 1 234 ? -2.797 -16.691 -12.539 1.00 77.00 234 TYR A C 1
ATOM 1899 O O . TYR A 1 234 ? -1.850 -15.983 -12.893 1.00 77.00 234 TYR A O 1
ATOM 1907 N N . LEU A 1 235 ? -2.943 -17.216 -11.322 1.00 85.81 235 LEU A N 1
ATOM 1908 C CA . LEU A 1 235 ? -1.905 -17.219 -10.299 1.00 85.81 235 LEU A CA 1
ATOM 1909 C C . LEU A 1 235 ? -0.767 -18.150 -10.729 1.00 85.81 235 LEU A C 1
ATOM 1911 O O . LEU A 1 235 ? -1.007 -19.215 -11.303 1.00 85.81 235 LEU A O 1
ATOM 1915 N N . ASP A 1 236 ? 0.468 -17.745 -10.456 1.00 87.12 236 ASP A N 1
ATOM 1916 C CA . ASP A 1 236 ? 1.618 -18.634 -10.599 1.00 87.12 236 ASP A CA 1
ATOM 1917 C C . ASP A 1 236 ? 1.655 -19.681 -9.469 1.00 87.12 236 ASP A C 1
ATOM 1919 O O . ASP A 1 236 ? 0.929 -19.591 -8.477 1.00 87.12 236 ASP A O 1
ATOM 1923 N N . ALA A 1 237 ? 2.518 -20.687 -9.613 1.00 87.56 237 ALA A N 1
ATOM 1924 C CA . ALA A 1 237 ? 2.623 -21.772 -8.641 1.00 87.56 237 ALA A CA 1
ATOM 1925 C C . ALA A 1 237 ? 3.050 -21.301 -7.238 1.00 87.56 237 ALA A C 1
ATOM 1927 O O . ALA A 1 237 ? 2.636 -21.902 -6.253 1.00 87.56 237 ALA A O 1
ATOM 1928 N N . ALA A 1 238 ? 3.855 -20.239 -7.124 1.00 89.56 238 ALA A N 1
ATOM 1929 C CA . ALA A 1 238 ? 4.282 -19.729 -5.824 1.00 89.56 238 ALA A CA 1
ATOM 1930 C C . ALA A 1 238 ? 3.120 -19.056 -5.081 1.00 89.56 238 ALA A C 1
ATOM 1932 O O . ALA A 1 238 ? 3.002 -19.216 -3.870 1.00 89.56 238 ALA A O 1
ATOM 1933 N N . GLN A 1 239 ? 2.245 -18.355 -5.807 1.00 93.25 239 GLN A N 1
ATOM 1934 C CA . GLN A 1 239 ? 1.006 -17.804 -5.262 1.00 93.25 239 GLN A CA 1
ATOM 1935 C C . GLN A 1 239 ? 0.002 -18.895 -4.899 1.00 93.25 239 GLN A C 1
ATOM 1937 O O . GLN A 1 239 ? -0.572 -18.833 -3.820 1.00 93.25 239 GLN A O 1
ATOM 1942 N N . VAL A 1 240 ? -0.189 -19.906 -5.755 1.00 92.00 240 VAL A N 1
ATOM 1943 C CA . VAL A 1 240 ? -1.068 -21.046 -5.432 1.00 92.00 240 VAL A CA 1
ATOM 1944 C C . VAL A 1 240 ? -0.608 -21.718 -4.140 1.00 92.00 240 VAL A C 1
ATOM 1946 O O . VAL A 1 240 ? -1.390 -21.803 -3.203 1.00 92.00 240 VAL A O 1
ATOM 1949 N N . ASN A 1 241 ? 0.679 -22.064 -4.036 1.00 90.50 241 ASN A N 1
ATOM 1950 C CA . ASN A 1 241 ? 1.242 -22.670 -2.826 1.00 90.50 241 ASN A CA 1
ATOM 1951 C C . ASN A 1 241 ? 1.157 -21.764 -1.585 1.00 90.50 241 ASN A C 1
ATOM 1953 O O . ASN A 1 241 ? 1.214 -22.262 -0.472 1.00 90.50 241 ASN A O 1
ATOM 1957 N N . TYR A 1 242 ? 1.097 -20.440 -1.758 1.00 93.69 242 TYR A N 1
ATOM 1958 C CA . TYR A 1 242 ? 0.949 -19.502 -0.643 1.00 93.69 242 TYR A CA 1
ATOM 1959 C C . TYR A 1 242 ? -0.493 -19.449 -0.110 1.00 93.69 242 TYR A C 1
ATOM 1961 O O . TYR A 1 242 ? -0.685 -19.164 1.069 1.00 93.69 242 TYR A O 1
ATOM 1969 N N . PHE A 1 243 ? -1.494 -19.666 -0.971 1.00 93.31 243 PHE A N 1
ATOM 1970 C CA . PHE A 1 243 ? -2.913 -19.554 -0.613 1.00 93.31 243 PHE A CA 1
ATOM 1971 C C . PHE A 1 243 ? -3.598 -20.895 -0.289 1.00 93.31 243 PHE A C 1
ATOM 1973 O O . PHE A 1 243 ? -4.696 -20.868 0.270 1.00 93.31 243 PHE A O 1
ATOM 1980 N N . GLU A 1 244 ? -3.001 -22.033 -0.660 1.00 88.69 244 GLU A N 1
ATOM 1981 C CA . GLU A 1 244 ? -3.447 -23.389 -0.275 1.00 88.69 244 GLU A CA 1
ATOM 1982 C C . GLU A 1 244 ? -3.084 -23.742 1.176 1.00 88.69 244 GLU A C 1
ATOM 1984 O O . GLU A 1 244 ? -3.952 -24.349 1.851 1.00 88.69 244 GLU A O 1
#

Foldseek 3Di:
DDDPVVVVVCVVVVVAFDFDPCVDPVVVVVLVVLLVVLVVVLVVQACQVVLLVLQPDDLVCQVQQQEAQDQPDPALQNHFDADPVRDGDEAEDEQFLRTLVRLLVVLLQLQDQWADDPPDPGTDGRHLHYEYEEDHHPPAQDLVSCVRRHQVSNQVSAADPAARREYDYAYEQRCSSVSNPSVCVQQQCCSPPVCVVPFHARHSYGRRHNGNWGWHQYHPRDIDTHAHQNPHPDGDPSVVVSVD

pLDDT: mean 89.41, std 9.4, range [51.47, 98.62]

Sequence (244 aa):
MLDPNQAEQLLRQNKLPRMVQWYNPRLLTRVGIRTIVSSVFGQYADQRLIQAATDPADDKALVERYDYRDPTPESPLDRVALDETGAYYIDYIADTGDGFESTYTTAYLLATDQLKVPGLDKPLPAADTLIMGGDQCYPQATREEYKSRLVTPFSWAYDVEKPERKLFAIPGNHDWYDGLNAFDSLFCAARDRLSEANPTSIGGWQCQQHRSYWALRLPYNWWIWGTDIQFSKYLDAAQVNYFE